Protein AF-0000000078808437 (afdb_homodimer)

Foldseek 3Di:
DPPPAPPDPVVSVVVVLVVLLVVLVVLLVVLVVVLVVLVVVCVVPVDPLSCLVSVLVNLVSVLSNVLSVLVVVQSVCVVVVNNLDPSNLVSLLVNLVSLLVSLVVLCVSCVVNPPPVSNPPSVVSNVVSVVSNVVSVVSNVVNVVVVVVVVVD/DPPPADPDPVVSVVVVLVVLLVVLVVLLVVLVVVLVVLVVVCVVPVDPLSCLVSVLVNLVSVLSNVLSVLVVVQSVCVVVVNHLDPSNLVSLLVNLVSLLVSLVVLCVSCVVNPPPVSNPPSVVSNVVSVVSNVVSVVSNVVNVVVVVVVVVD

Organism: NCBI:txid997884

Radius of gyration: 20.15 Å; Cα contacts (8 Å, |Δi|>4): 312; chains: 2; bounding box: 42×63×44 Å

Nearest PDB structures (foldseek):
  8gjg-assembly1_A  TM=4.171E-01  e=1.083E+00  synthetic construct
  8gjg-assembly1_A  TM=4.171E-01  e=9.271E-01  synthetic construct
  2elb-assembly1_A-2  TM=3.021E-01  e=8.911E+00  Homo sapiens

Solvent-accessible surface area (backbone atoms only — not comparable to full-atom values): 15737 Å² total; per-residue (Å²): 132,81,63,90,54,58,96,44,69,68,58,38,44,52,54,44,49,53,52,43,52,53,47,31,53,51,45,42,54,48,32,53,53,53,50,51,52,52,54,53,50,43,71,74,46,75,45,72,69,52,50,66,62,48,46,57,54,53,49,48,36,49,46,44,34,54,39,30,52,46,49,49,54,45,51,54,35,41,74,69,71,47,58,66,38,71,66,44,27,50,43,39,31,50,43,10,50,45,40,26,49,46,13,52,50,36,48,58,52,27,75,71,39,81,54,72,79,61,51,71,59,22,59,54,32,39,52,51,8,46,47,35,34,43,49,18,50,52,42,47,53,45,22,51,53,49,52,52,49,59,70,71,96,132,80,62,91,56,57,97,44,68,69,57,38,45,52,52,46,50,53,53,44,52,51,47,31,53,52,44,42,53,48,33,53,54,53,50,52,51,51,55,55,50,42,73,75,46,77,45,71,71,50,50,66,63,49,46,58,54,52,50,49,37,49,44,45,33,54,39,29,52,48,50,49,54,44,50,53,35,41,73,70,73,48,59,69,39,72,66,44,27,50,43,39,32,48,43,10,50,44,41,25,50,45,13,53,50,36,49,58,50,27,73,71,39,83,56,71,80,60,50,70,59,22,59,53,32,38,50,50,8,47,49,36,33,42,49,20,49,53,40,48,54,45,23,51,52,48,53,52,51,60,70,71,98

InterPro domains:
  IPR017983 GPCR, family 2, secretin-like, conserved site [PS00650] (128-143)
  IPR021354 Protein of unknown function DUF2975 [PF11188] (60-153)

Structure (mmCIF, N/CA/C/O backbone):
data_AF-0000000078808437-model_v1
#
loop_
_entity.id
_entity.type
_entity.pdbx_description
1 polymer 'DUF2975 domain-containing protein'
#
loop_
_atom_site.group_PDB
_atom_site.id
_atom_site.type_symbol
_atom_site.label_atom_id
_atom_site.label_alt_id
_atom_site.label_comp_id
_atom_site.label_asym_id
_atom_site.label_entity_id
_atom_site.label_seq_id
_atom_site.pdbx_PDB_ins_code
_atom_site.Cartn_x
_atom_site.Cartn_y
_atom_site.Cartn_z
_atom_site.occupancy
_atom_site.B_iso_or_equiv
_atom_site.auth_seq_id
_atom_site.auth_comp_id
_atom_site.auth_asym_id
_atom_site.auth_atom_id
_atom_site.pdbx_PDB_model_num
ATOM 1 N N . MET A 1 1 ? 16.609 13.727 -17.469 1 23.58 1 MET A N 1
ATOM 2 C CA . MET A 1 1 ? 15.68 12.75 -16.922 1 23.58 1 MET A CA 1
ATOM 3 C C . MET A 1 1 ? 14.484 13.445 -16.266 1 23.58 1 MET A C 1
ATOM 5 O O . MET A 1 1 ? 14.609 14.023 -15.188 1 23.58 1 MET A O 1
ATOM 9 N N . LYS A 1 2 ? 13.602 13.938 -16.953 1 34.47 2 LYS A N 1
ATOM 10 C CA . LYS A 1 2 ? 12.5 14.828 -16.594 1 34.47 2 LYS A CA 1
ATOM 11 C C . LYS A 1 2 ? 11.602 14.188 -15.531 1 34.47 2 LYS A C 1
ATOM 13 O O . LYS A 1 2 ? 11.203 13.031 -15.672 1 34.47 2 LYS A O 1
ATOM 18 N N . SER A 1 3 ? 11.695 14.516 -14.281 1 40.78 3 SER A N 1
ATOM 19 C CA . SER A 1 3 ? 10.977 14.047 -13.102 1 40.78 3 SER A CA 1
ATOM 20 C C . SER A 1 3 ? 9.508 13.797 -13.414 1 40.78 3 SER A C 1
ATOM 22 O O . SER A 1 3 ? 8.875 14.594 -14.117 1 40.78 3 SER A O 1
ATOM 24 N N . LEU A 1 4 ? 9.148 12.625 -13.641 1 41.59 4 LEU A N 1
ATOM 25 C CA . LEU A 1 4 ? 7.754 12.234 -13.836 1 41.59 4 LEU A CA 1
ATOM 26 C C . LEU A 1 4 ? 6.816 13.219 -13.141 1 41.59 4 LEU A C 1
ATOM 28 O O . LEU A 1 4 ? 5.605 13.203 -13.375 1 41.59 4 LEU A O 1
ATOM 32 N N . PHE A 1 5 ? 7.246 13.758 -12.18 1 48.34 5 PHE A N 1
ATOM 33 C CA . PHE A 1 5 ? 6.402 14.664 -11.414 1 48.34 5 PHE A CA 1
ATOM 34 C C . PHE A 1 5 ? 6.66 16.109 -11.812 1 48.34 5 PHE A C 1
ATOM 36 O O . PHE A 1 5 ? 7.809 16.516 -12 1 48.34 5 PHE A O 1
ATOM 43 N N . SER A 1 6 ? 5.73 16.766 -12.398 1 49.84 6 SER A N 1
ATOM 44 C CA . SER A 1 6 ? 5.766 18.172 -12.789 1 49.84 6 SER A CA 1
ATOM 45 C C . SER A 1 6 ? 6.285 19.047 -11.656 1 49.84 6 SER A C 1
ATOM 47 O O . SER A 1 6 ? 6.195 18.672 -10.484 1 49.84 6 SER A O 1
ATOM 49 N N . LYS A 1 7 ? 6.875 20.062 -11.852 1 61.22 7 LYS A N 1
ATOM 50 C CA . LYS A 1 7 ? 7.457 21.109 -11 1 61.22 7 LYS A CA 1
ATOM 51 C C . LYS A 1 7 ? 6.398 21.734 -10.102 1 61.22 7 LYS A C 1
ATOM 53 O O . LYS A 1 7 ? 6.703 22.172 -8.992 1 61.22 7 LYS A O 1
ATOM 58 N N . ASP A 1 8 ? 4.996 21.422 -10.523 1 77.5 8 ASP A N 1
ATOM 59 C CA . ASP A 1 8 ? 3.943 21.984 -9.688 1 77.5 8 ASP A CA 1
ATOM 60 C C . ASP A 1 8 ? 3.236 20.906 -8.875 1 77.5 8 ASP A C 1
ATOM 62 O O . ASP A 1 8 ? 2.645 19.984 -9.445 1 77.5 8 ASP A O 1
ATOM 66 N N . PRO A 1 9 ? 3.359 20.938 -7.672 1 81.06 9 PRO A N 1
ATOM 67 C CA . PRO A 1 9 ? 2.789 19.906 -6.801 1 81.06 9 PRO A CA 1
ATOM 68 C C . PRO A 1 9 ? 1.296 19.688 -7.043 1 81.06 9 PRO A C 1
ATOM 70 O O . PRO A 1 9 ? 0.81 18.562 -6.945 1 81.06 9 PRO A O 1
ATOM 73 N N . LYS A 1 10 ? 0.54 20.703 -7.371 1 85.5 10 LYS A N 1
ATOM 74 C CA . LYS A 1 10 ? -0.893 20.594 -7.625 1 85.5 10 LYS A CA 1
ATOM 75 C C . LYS A 1 10 ? -1.161 19.766 -8.883 1 85.5 10 LYS A C 1
ATOM 77 O O . LYS A 1 10 ? -2.092 18.969 -8.922 1 85.5 10 LYS A O 1
ATOM 82 N N . GLN A 1 11 ? -0.424 20.016 -9.836 1 87.69 11 GLN A N 1
ATOM 83 C CA . GLN A 1 11 ? -0.59 19.281 -11.086 1 87.69 11 GLN A CA 1
ATOM 84 C C . GLN A 1 11 ? -0.251 17.812 -10.898 1 87.69 11 GLN A C 1
ATOM 86 O O . GLN A 1 11 ? -0.94 16.938 -11.43 1 87.69 11 GLN A O 1
ATOM 91 N N . GLU A 1 12 ? 0.82 17.5 -10.211 1 90.88 12 GLU A N 1
ATOM 92 C CA . GLU A 1 12 ? 1.206 16.125 -9.922 1 90.88 12 GLU A CA 1
ATOM 93 C C . GLU A 1 12 ? 0.079 15.375 -9.219 1 90.88 12 GLU A C 1
ATOM 95 O O . GLU A 1 12 ? -0.238 14.242 -9.586 1 90.88 12 GLU A O 1
ATOM 100 N N . LEU A 1 13 ? -0.529 16.031 -8.273 1 93.5 13 LEU A N 1
ATOM 101 C CA . LEU A 1 13 ? -1.62 15.406 -7.523 1 93.5 13 LEU A CA 1
ATOM 102 C C . LEU A 1 13 ? -2.799 15.102 -8.445 1 93.5 13 LEU A C 1
ATOM 104 O O . LEU A 1 13 ? -3.383 14.016 -8.367 1 93.5 13 LEU A O 1
ATOM 108 N N . GLU A 1 14 ? -3.127 16.016 -9.344 1 93.25 14 GLU A N 1
ATOM 109 C CA . GLU A 1 14 ? -4.258 15.836 -10.25 1 93.25 14 GLU A CA 1
ATOM 110 C C . GLU A 1 14 ? -4.023 14.664 -11.195 1 93.25 14 GLU A C 1
ATOM 112 O O . GLU A 1 14 ? -4.938 13.875 -11.461 1 93.25 14 GLU A O 1
ATOM 117 N N . VAL A 1 15 ? -2.836 14.594 -11.711 1 92.75 15 VAL A N 1
ATOM 118 C CA . VAL A 1 15 ? -2.502 13.508 -12.625 1 92.75 15 VAL A CA 1
ATOM 119 C C . VAL A 1 15 ? -2.613 12.172 -11.898 1 92.75 15 VAL A C 1
ATOM 121 O O . VAL A 1 15 ? -3.219 11.227 -12.422 1 92.75 15 VAL A O 1
ATOM 124 N N . VAL A 1 16 ? -2.023 12.086 -10.734 1 95 16 VAL A N 1
ATOM 125 C CA . VAL A 1 16 ? -2.027 10.836 -9.984 1 95 16 VAL A CA 1
ATOM 126 C C . VAL A 1 16 ? -3.459 10.461 -9.609 1 95 16 VAL A C 1
ATOM 128 O O . VAL A 1 16 ? -3.838 9.289 -9.68 1 95 16 VAL A O 1
ATOM 131 N N . MET A 1 17 ? -4.266 11.43 -9.242 1 96.19 17 MET A N 1
ATOM 132 C CA . MET A 1 17 ? -5.656 11.18 -8.875 1 96.19 17 MET A CA 1
ATOM 133 C C . MET A 1 17 ? -6.445 10.641 -10.062 1 96.19 17 MET A C 1
ATOM 135 O O . MET A 1 17 ? -7.227 9.695 -9.914 1 96.19 17 MET A O 1
ATOM 139 N N . THR A 1 18 ? -6.242 11.234 -11.195 1 95.25 18 THR A N 1
ATOM 140 C CA . THR A 1 18 ? -6.938 10.781 -12.391 1 95.25 18 THR A CA 1
ATOM 141 C C . THR A 1 18 ? -6.531 9.352 -12.742 1 95.25 18 THR A C 1
ATOM 143 O O . THR A 1 18 ? -7.387 8.516 -13.047 1 95.25 18 THR A O 1
ATOM 146 N N . CYS A 1 19 ? -5.254 9.086 -12.719 1 94.44 19 CYS A N 1
ATOM 147 C CA . CYS A 1 19 ? -4.758 7.738 -12.984 1 94.44 19 CYS A CA 1
ATOM 148 C C . CYS A 1 19 ? -5.348 6.734 -12.008 1 94.44 19 CYS A C 1
ATOM 150 O O . CYS A 1 19 ? -5.785 5.652 -12.406 1 94.44 19 CYS A O 1
ATOM 152 N N . LEU A 1 20 ? -5.355 7.102 -10.773 1 96.75 20 LEU A N 1
ATOM 153 C CA . LEU A 1 20 ? -5.848 6.215 -9.727 1 96.75 20 LEU A CA 1
ATOM 154 C C . LEU A 1 20 ? -7.34 5.945 -9.898 1 96.75 20 LEU A C 1
ATOM 156 O O . LEU A 1 20 ? -7.797 4.816 -9.703 1 96.75 20 LEU A O 1
ATOM 160 N N . MET A 1 21 ? -8.078 6.941 -10.281 1 96.19 21 MET A N 1
ATOM 161 C CA . MET A 1 21 ? -9.5 6.762 -10.523 1 96.19 21 MET A CA 1
ATOM 162 C C . MET A 1 21 ? -9.742 5.758 -11.648 1 96.19 21 MET A C 1
ATOM 164 O O . MET A 1 21 ? -10.586 4.875 -11.531 1 96.19 21 MET A O 1
ATOM 168 N N . PHE A 1 22 ? -8.969 5.918 -12.641 1 95.75 22 PHE A N 1
ATOM 169 C CA . PHE A 1 22 ? -9.086 5.004 -13.773 1 95.75 22 PHE A CA 1
ATOM 170 C C . PHE A 1 22 ? -8.742 3.578 -13.352 1 95.75 22 PHE A C 1
ATOM 172 O O . PHE A 1 22 ? -9.453 2.635 -13.703 1 95.75 22 PHE A O 1
ATOM 179 N N . ILE A 1 23 ? -7.734 3.447 -12.648 1 95.5 23 ILE A N 1
ATOM 180 C CA . ILE A 1 23 ? -7.289 2.133 -12.203 1 95.5 23 ILE A CA 1
ATOM 181 C C . ILE A 1 23 ? -8.344 1.507 -11.297 1 95.5 23 ILE A C 1
ATOM 183 O O . ILE A 1 23 ? -8.633 0.312 -11.398 1 95.5 23 ILE A O 1
ATOM 187 N N . CYS A 1 24 ? -8.938 2.262 -10.43 1 94.69 24 CYS A N 1
ATOM 188 C CA . CYS A 1 24 ? -10 1.756 -9.562 1 94.69 24 CYS A CA 1
ATOM 189 C C . CYS A 1 24 ? -11.156 1.206 -10.391 1 94.69 24 CYS A C 1
ATOM 191 O O . CYS A 1 24 ? -11.664 0.122 -10.102 1 94.69 24 CYS A O 1
ATOM 193 N N . PHE A 1 25 ? -11.516 1.926 -11.367 1 94.31 25 PHE A N 1
ATOM 194 C CA . PHE A 1 25 ? -12.602 1.481 -12.234 1 94.31 25 PHE A CA 1
ATOM 195 C C . PHE A 1 25 ? -12.242 0.165 -12.914 1 94.31 25 PHE A C 1
ATOM 197 O O . PHE A 1 25 ? -13.047 -0.771 -12.922 1 94.31 25 PHE A O 1
ATOM 204 N N . CYS A 1 26 ? -11.102 0.052 -13.445 1 92.62 26 CYS A N 1
ATOM 205 C CA . CYS A 1 26 ? -10.641 -1.157 -14.109 1 92.62 26 CYS A CA 1
ATOM 206 C C . CYS A 1 26 ? -10.586 -2.332 -13.141 1 92.62 26 CYS A C 1
ATOM 208 O O . CYS A 1 26 ? -11 -3.441 -13.477 1 92.62 26 CYS A O 1
ATOM 210 N N . CYS A 1 27 ? -10.125 -2.074 -11.984 1 91.56 27 CYS A N 1
ATOM 211 C CA . CYS A 1 27 ? -10 -3.137 -10.992 1 91.56 27 CYS A CA 1
ATOM 212 C C . CYS A 1 27 ? -11.375 -3.65 -10.57 1 91.56 27 CYS A C 1
ATOM 214 O O . CYS A 1 27 ? -11.555 -4.852 -10.359 1 91.56 27 CYS A O 1
ATOM 216 N N . LEU A 1 28 ? -12.336 -2.787 -10.438 1 92.19 28 LEU A N 1
ATOM 217 C CA . LEU A 1 28 ? -13.688 -3.205 -10.086 1 92.19 28 LEU A CA 1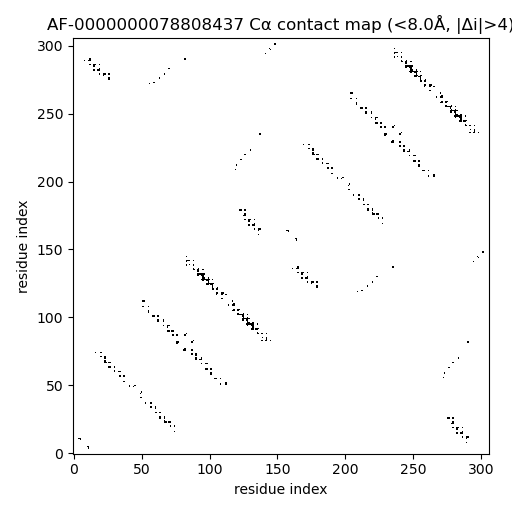
ATOM 218 C C . LEU A 1 28 ? -14.297 -4.066 -11.195 1 92.19 28 LEU A C 1
ATOM 220 O O . LEU A 1 28 ? -14.883 -5.117 -10.914 1 92.19 28 LEU A O 1
ATOM 224 N N . LEU A 1 29 ? -14.109 -3.658 -12.43 1 91 29 LEU A N 1
ATOM 225 C CA . LEU A 1 29 ? -14.648 -4.398 -13.57 1 91 29 LEU A CA 1
ATOM 226 C C . LEU A 1 29 ? -13.992 -5.77 -13.68 1 91 29 LEU A C 1
ATOM 228 O O . LEU A 1 29 ? -14.68 -6.781 -13.859 1 91 29 LEU A O 1
ATOM 232 N N . ILE A 1 30 ? -12.711 -5.746 -13.547 1 88.19 30 ILE A N 1
ATOM 233 C CA . ILE A 1 30 ? -11.961 -6.988 -13.688 1 88.19 30 ILE A CA 1
ATOM 234 C C . ILE A 1 30 ? -12.305 -7.934 -12.539 1 88.19 30 ILE A C 1
ATOM 236 O O . ILE A 1 30 ? -12.438 -9.141 -12.742 1 88.19 30 ILE A O 1
ATOM 240 N N . SER A 1 31 ? -12.352 -7.395 -11.328 1 86.94 31 SER A N 1
ATOM 241 C CA . SER A 1 31 ? -12.734 -8.234 -10.195 1 86.94 31 SER A CA 1
ATOM 242 C C . SER A 1 31 ? -14.102 -8.867 -10.414 1 86.94 31 SER A C 1
ATOM 244 O O . SER A 1 31 ? -14.312 -10.031 -10.062 1 86.94 31 SER A O 1
ATOM 246 N N . PHE A 1 32 ? -15.008 -8.148 -10.977 1 87.06 32 PHE A N 1
ATOM 247 C CA . PHE A 1 32 ? -16.344 -8.672 -11.242 1 87.06 32 PHE A CA 1
ATOM 248 C C . PHE A 1 32 ? -16.297 -9.773 -12.289 1 87.06 32 PHE A C 1
ATOM 250 O O . PHE A 1 32 ? -16.875 -10.844 -12.102 1 87.06 32 PHE A O 1
ATOM 257 N N . ILE A 1 33 ? -15.586 -9.617 -13.328 1 86.06 33 ILE A N 1
ATOM 258 C CA . ILE A 1 33 ? -15.508 -10.562 -14.438 1 86.06 33 ILE A CA 1
ATOM 259 C C . ILE A 1 33 ? -14.789 -11.828 -13.977 1 86.06 33 ILE A C 1
ATOM 261 O O . ILE A 1 33 ? -15.258 -12.938 -14.227 1 86.06 33 ILE A O 1
ATOM 265 N N . GLN A 1 34 ? -13.641 -11.641 -13.297 1 83 34 GLN A N 1
ATOM 266 C CA . GLN A 1 34 ? -12.844 -12.781 -12.859 1 83 34 GLN A CA 1
ATOM 267 C C . GLN A 1 34 ? -13.586 -13.594 -11.805 1 83 34 GLN A C 1
ATOM 269 O O . GLN A 1 34 ? -13.477 -14.82 -11.766 1 83 34 GLN A O 1
ATOM 274 N N . ASN A 1 35 ? -14.273 -12.93 -10.945 1 82 35 ASN A N 1
ATOM 275 C CA . ASN A 1 35 ? -15.062 -13.656 -9.961 1 82 35 ASN A CA 1
ATOM 276 C C . ASN A 1 35 ? -16.188 -14.445 -10.625 1 82 35 ASN A C 1
ATOM 278 O O . ASN A 1 35 ? -16.5 -15.562 -10.203 1 82 35 ASN A O 1
ATOM 282 N N . ALA A 1 36 ? -16.766 -13.953 -11.648 1 80.75 36 ALA A N 1
ATOM 283 C CA . ALA A 1 36 ? -17.797 -14.664 -12.391 1 80.75 36 ALA A CA 1
ATOM 284 C C . ALA A 1 36 ? -17.234 -15.898 -13.086 1 80.75 36 ALA A C 1
ATOM 286 O O . ALA A 1 36 ? -17.859 -16.953 -13.094 1 80.75 36 ALA A O 1
ATOM 287 N N . MET A 1 37 ? -16.094 -15.773 -13.602 1 80.56 37 MET A N 1
ATOM 288 C CA . MET A 1 37 ? -15.445 -16.891 -14.273 1 80.56 37 MET A CA 1
ATOM 289 C C . MET A 1 37 ? -15.062 -17.984 -13.273 1 80.56 37 MET A C 1
ATOM 291 O O . MET A 1 37 ? -15.188 -19.172 -13.57 1 80.56 37 MET A O 1
ATOM 295 N N . LEU A 1 38 ? -14.602 -17.562 -12.109 1 77.69 38 LEU A N 1
ATOM 296 C CA . LEU A 1 38 ? -14.234 -18.5 -11.062 1 77.69 38 LEU A CA 1
ATOM 297 C C . LEU A 1 38 ? -15.461 -19.266 -10.578 1 77.69 38 LEU A C 1
ATOM 299 O O . LEU A 1 38 ? -15.383 -20.484 -10.32 1 77.69 38 LEU A O 1
ATOM 303 N N . CYS A 1 39 ? -16.578 -18.609 -10.445 1 76.88 39 CYS A N 1
ATOM 304 C CA . CYS A 1 39 ? -17.812 -19.266 -10.047 1 76.88 39 CYS A CA 1
ATOM 305 C C . CYS A 1 39 ? -18.281 -20.25 -11.109 1 76.88 39 CYS A C 1
ATOM 307 O O . CYS A 1 39 ? -18.766 -21.344 -10.773 1 76.88 39 CYS A O 1
ATOM 309 N N . PHE A 1 40 ? -18.094 -19.938 -12.375 1 79.81 40 PHE A N 1
ATOM 310 C CA . PHE A 1 40 ? -18.469 -20.812 -13.469 1 79.81 40 PHE A CA 1
ATOM 311 C C . PHE A 1 40 ? -17.625 -22.078 -13.469 1 79.81 40 PHE A C 1
ATOM 313 O O . PHE A 1 40 ? -18.125 -23.188 -13.648 1 79.81 40 PHE A O 1
ATOM 320 N N . ASP A 1 41 ? -16.297 -21.922 -13.211 1 78.75 41 ASP A N 1
ATOM 321 C CA . ASP A 1 41 ? -15.375 -23.047 -13.188 1 78.75 41 ASP A CA 1
ATOM 322 C C . ASP A 1 41 ? -15.641 -23.953 -11.984 1 78.75 41 ASP A C 1
ATOM 324 O O . ASP A 1 41 ? -15.477 -25.172 -12.07 1 78.75 41 ASP A O 1
ATOM 328 N N . LEU A 1 42 ? -15.977 -23.344 -10.844 1 75.38 42 LEU A N 1
ATOM 329 C CA . LEU A 1 42 ? -16.297 -24.109 -9.641 1 75.38 42 LEU A CA 1
ATOM 330 C C . LEU A 1 42 ? -17.547 -24.969 -9.875 1 75.38 42 LEU A C 1
ATOM 332 O O . LEU A 1 42 ? -17.656 -26.062 -9.32 1 75.38 42 LEU A O 1
ATOM 336 N N . GLY A 1 43 ? -18.422 -24.453 -10.633 1 72.62 43 GLY A N 1
ATOM 337 C CA . GLY A 1 43 ? -19.609 -25.203 -10.977 1 72.62 43 GLY A CA 1
ATOM 338 C C . GLY A 1 43 ? -19.328 -26.438 -11.805 1 72.62 43 GLY A C 1
ATOM 339 O O . GLY A 1 43 ? -20.016 -27.453 -11.688 1 72.62 43 GLY A O 1
ATOM 340 N N . LYS A 1 44 ? -18.219 -26.422 -12.555 1 78.44 44 LYS A N 1
ATOM 341 C CA . LYS A 1 44 ? -17.875 -27.562 -13.406 1 78.44 44 LYS A CA 1
ATOM 342 C C . LYS A 1 44 ? -17.062 -28.594 -12.641 1 78.44 44 LYS A C 1
ATOM 344 O O . LYS A 1 44 ? -17.234 -29.797 -12.844 1 78.44 44 LYS A O 1
ATOM 349 N N . ASP A 1 45 ? -16.078 -28.109 -11.805 1 71.06 45 ASP A N 1
ATOM 350 C CA . ASP A 1 45 ? -15.211 -28.984 -11.031 1 71.06 45 ASP A CA 1
ATOM 351 C C . ASP A 1 45 ? -15.195 -28.578 -9.555 1 71.06 45 ASP A C 1
ATOM 353 O O . ASP A 1 45 ? -14.539 -27.594 -9.188 1 71.06 45 ASP A O 1
ATOM 357 N N . ASP A 1 46 ? -15.945 -29.25 -8.797 1 66.19 46 ASP A N 1
ATOM 358 C CA . ASP A 1 46 ? -16.047 -28.875 -7.391 1 66.19 46 ASP A CA 1
ATOM 359 C C . ASP A 1 46 ? -15.273 -29.844 -6.504 1 66.19 46 ASP A C 1
ATOM 361 O O . ASP A 1 46 ? -15.711 -30.156 -5.395 1 66.19 46 ASP A O 1
ATOM 365 N N . THR A 1 47 ? -14.102 -30.234 -7.09 1 74.38 47 THR A N 1
ATOM 366 C CA . THR A 1 47 ? -13.297 -31.094 -6.227 1 74.38 47 THR A CA 1
ATOM 367 C C . THR A 1 47 ? -12.617 -30.266 -5.137 1 74.38 47 THR A C 1
ATOM 369 O O . THR A 1 47 ? -12.391 -29.062 -5.301 1 74.38 47 THR A O 1
ATOM 372 N N . ASP A 1 48 ? -12.289 -30.891 -4.094 1 70.25 48 ASP A N 1
ATOM 373 C CA . ASP A 1 48 ? -11.688 -30.234 -2.938 1 70.25 48 ASP A CA 1
ATOM 374 C C . ASP A 1 48 ? -10.383 -29.531 -3.318 1 70.25 48 ASP A C 1
ATOM 376 O O . ASP A 1 48 ? -10.094 -28.438 -2.848 1 70.25 48 ASP A O 1
ATOM 380 N N . ASP A 1 49 ? -9.641 -30.156 -4.199 1 68.38 49 ASP A N 1
ATOM 381 C CA . ASP A 1 49 ? -8.352 -29.578 -4.578 1 68.38 49 ASP A CA 1
ATOM 382 C C . ASP A 1 49 ? -8.539 -28.297 -5.367 1 68.38 49 ASP A C 1
ATOM 384 O O . ASP A 1 49 ? -7.812 -27.312 -5.16 1 68.38 49 ASP A O 1
ATOM 388 N N . PHE A 1 50 ? -9.625 -28.375 -6.203 1 72 50 PHE A N 1
ATOM 389 C CA . PHE A 1 50 ? -9.898 -27.203 -7.031 1 72 50 PHE A CA 1
ATOM 390 C C . PHE A 1 50 ? -10.344 -26.031 -6.176 1 72 50 PHE A C 1
ATOM 392 O O . PHE A 1 50 ? -9.945 -24.891 -6.418 1 72 50 PHE A O 1
ATOM 399 N N . LEU A 1 51 ? -11.086 -26.312 -5.129 1 68.94 51 LEU A N 1
ATOM 400 C CA . LEU A 1 51 ? -11.594 -25.266 -4.25 1 68.94 51 LEU A CA 1
ATOM 401 C C . LEU A 1 51 ? -10.461 -24.594 -3.488 1 68.94 51 LEU A C 1
ATOM 403 O O . LEU A 1 51 ? -10.438 -23.359 -3.348 1 68.94 51 LEU A O 1
ATOM 407 N N . TRP A 1 52 ? -9.508 -25.344 -3.133 1 69.06 52 TRP A N 1
ATOM 408 C CA . TRP A 1 52 ? -8.422 -24.797 -2.336 1 69.06 52 TRP A CA 1
ATOM 409 C C . TRP A 1 52 ? -7.5 -23.938 -3.195 1 69.06 52 TRP A C 1
ATOM 411 O O . TRP A 1 52 ? -6.875 -22.984 -2.697 1 69.06 52 TRP A O 1
ATOM 421 N N . ILE A 1 53 ? -7.578 -24.156 -4.484 1 69.19 53 ILE A N 1
ATOM 422 C CA . ILE A 1 53 ? -6.715 -23.391 -5.371 1 69.19 53 ILE A CA 1
ATOM 423 C C . ILE A 1 53 ? -7.41 -22.078 -5.77 1 69.19 53 ILE A C 1
ATOM 425 O O . ILE A 1 53 ? -6.766 -21.047 -5.895 1 69.19 53 ILE A O 1
ATOM 429 N N . MET A 1 54 ? -8.727 -22.141 -5.793 1 75.94 54 MET A N 1
ATOM 430 C CA . MET A 1 54 ? -9.469 -20.984 -6.305 1 75.94 54 MET A CA 1
ATOM 431 C C . MET A 1 54 ? -9.789 -20 -5.188 1 75.94 54 MET A C 1
ATOM 433 O O . MET A 1 54 ? -9.953 -18.797 -5.434 1 75.94 54 MET A O 1
ATOM 437 N N . LEU A 1 55 ? -9.75 -20.469 -3.986 1 78.75 55 LEU A N 1
ATOM 438 C CA . LEU A 1 55 ? -10.219 -19.672 -2.863 1 78.75 55 LEU A CA 1
ATOM 439 C C . LEU A 1 55 ? -9.273 -18.5 -2.605 1 78.75 55 LEU A C 1
ATOM 441 O O . LEU A 1 55 ? -9.719 -17.359 -2.451 1 78.75 55 LEU A O 1
ATOM 445 N N . PRO A 1 56 ? -7.973 -18.75 -2.586 1 79.25 56 PRO A N 1
ATOM 446 C CA . PRO A 1 56 ? -7.07 -17.625 -2.35 1 79.25 56 PRO A CA 1
ATOM 447 C C . PRO A 1 56 ? -7.207 -16.531 -3.408 1 79.25 56 PRO A C 1
ATOM 449 O O . PRO A 1 56 ? -7.113 -15.336 -3.088 1 79.25 56 PRO A O 1
ATOM 452 N N . GLN A 1 57 ? -7.453 -16.875 -4.602 1 81 57 GLN A N 1
ATOM 453 C CA . GLN A 1 57 ? -7.598 -15.898 -5.676 1 81 57 GLN A CA 1
ATOM 454 C C . GLN A 1 57 ? -8.875 -15.078 -5.512 1 81 57 GLN A C 1
ATOM 456 O O . GLN A 1 57 ? -8.875 -13.875 -5.762 1 81 57 GLN A O 1
ATOM 461 N N . SER A 1 58 ? -9.938 -15.742 -5.152 1 83.88 58 SER A N 1
ATOM 462 C CA . SER A 1 58 ? -11.203 -15.047 -4.945 1 83.88 58 SER A CA 1
ATOM 463 C C . SER A 1 58 ? -11.094 -14.031 -3.818 1 83.88 58 SER A C 1
ATOM 465 O O . SER A 1 58 ? -11.664 -12.938 -3.904 1 83.88 58 SER A O 1
ATOM 467 N N . VAL A 1 59 ? -10.336 -14.375 -2.793 1 85.81 59 VAL A N 1
ATOM 468 C CA . VAL A 1 59 ? -10.156 -13.484 -1.651 1 85.81 59 VAL A CA 1
ATOM 469 C C . VAL A 1 59 ? -9.391 -12.234 -2.086 1 85.81 59 VAL A C 1
ATOM 471 O O . VAL A 1 59 ? -9.734 -11.117 -1.692 1 85.81 59 VAL A O 1
ATOM 474 N N . THR A 1 60 ? -8.398 -12.367 -2.873 1 87.62 60 THR A N 1
ATOM 475 C CA . THR A 1 60 ? -7.605 -11.234 -3.34 1 87.62 60 THR A CA 1
ATOM 476 C C . THR A 1 60 ? -8.438 -10.336 -4.254 1 87.62 60 THR A C 1
ATOM 478 O O . THR A 1 60 ? -8.328 -9.109 -4.195 1 87.62 60 THR A O 1
ATOM 481 N N . LEU A 1 61 ? -9.258 -10.938 -5.047 1 88.88 61 LEU A N 1
ATOM 482 C CA . LEU A 1 61 ? -10.125 -10.172 -5.93 1 88.88 61 LEU A CA 1
ATOM 483 C C . LEU A 1 61 ? -11.133 -9.352 -5.129 1 88.88 61 LEU A C 1
ATOM 485 O O . LEU A 1 61 ? -11.406 -8.195 -5.457 1 88.88 61 LEU A O 1
ATOM 489 N N . LEU A 1 62 ? -11.625 -9.969 -4.082 1 90.56 62 LEU A N 1
ATOM 490 C CA . LEU A 1 62 ? -12.547 -9.25 -3.213 1 90.56 62 LEU A CA 1
ATOM 491 C C . LEU A 1 62 ? -11.852 -8.102 -2.498 1 90.56 62 LEU A C 1
ATOM 493 O O . LEU A 1 62 ? -12.391 -6.996 -2.412 1 90.56 62 LEU A O 1
ATOM 497 N N . ALA A 1 63 ? -10.648 -8.375 -1.973 1 92.62 63 ALA A N 1
ATOM 498 C CA . ALA A 1 63 ? -9.867 -7.332 -1.319 1 92.62 63 ALA A CA 1
ATOM 499 C C . ALA A 1 63 ? -9.602 -6.168 -2.27 1 92.62 63 ALA A C 1
ATOM 501 O O . ALA A 1 63 ? -9.703 -5.004 -1.88 1 92.62 63 ALA A O 1
ATOM 502 N N . MET A 1 64 ? -9.32 -6.461 -3.51 1 93.62 64 MET A N 1
ATOM 503 C CA . MET A 1 64 ? -9.039 -5.441 -4.516 1 93.62 64 MET A CA 1
ATOM 504 C C . MET A 1 64 ? -10.273 -4.586 -4.781 1 93.62 64 MET A C 1
ATOM 506 O O . MET A 1 64 ? -10.172 -3.363 -4.895 1 93.62 64 MET A O 1
ATOM 510 N N . ALA A 1 65 ? -11.422 -5.223 -4.863 1 94.44 65 ALA A N 1
ATOM 511 C CA . ALA A 1 65 ? -12.672 -4.504 -5.109 1 94.44 65 ALA A CA 1
ATOM 512 C C . ALA A 1 65 ? -13 -3.562 -3.955 1 94.44 65 ALA A C 1
ATOM 514 O O . ALA A 1 65 ? -13.312 -2.391 -4.172 1 94.44 65 ALA A O 1
ATOM 515 N N . VAL A 1 66 ? -12.93 -4.07 -2.758 1 96.5 66 VAL A N 1
ATOM 516 C CA . VAL A 1 66 ? -13.25 -3.266 -1.582 1 96.5 66 VAL A CA 1
ATOM 517 C C . VAL A 1 66 ? -12.273 -2.098 -1.473 1 96.5 66 VAL A C 1
ATOM 519 O O . VAL A 1 66 ? -12.68 -0.961 -1.225 1 96.5 66 VAL A O 1
ATOM 522 N N . CYS A 1 67 ? -10.938 -2.379 -1.713 1 96.94 67 CYS A N 1
ATOM 523 C CA . CYS A 1 67 ? -9.945 -1.314 -1.68 1 96.94 67 CYS A CA 1
ATOM 524 C C . CYS A 1 67 ? -10.242 -0.253 -2.73 1 96.94 67 CYS A C 1
ATOM 526 O O . CYS A 1 67 ? -10.109 0.943 -2.469 1 96.94 67 CYS A O 1
ATOM 528 N N . SER A 1 68 ? -10.656 -0.696 -3.92 1 97.06 68 SER A N 1
ATOM 529 C CA . SER A 1 68 ? -10.977 0.248 -4.984 1 97.06 68 SER A CA 1
ATOM 530 C C . SER A 1 68 ? -12.102 1.188 -4.57 1 97.06 68 SER A C 1
ATOM 532 O O . SER A 1 68 ? -12.031 2.395 -4.809 1 97.06 68 SER A O 1
ATOM 534 N N . ILE A 1 69 ? -13.078 0.711 -3.908 1 97.5 69 ILE A N 1
ATOM 535 C CA . ILE A 1 69 ? -14.219 1.514 -3.479 1 97.5 69 ILE A CA 1
ATOM 536 C C . ILE A 1 69 ? -13.781 2.5 -2.398 1 97.5 69 ILE A C 1
ATOM 538 O O . ILE A 1 69 ? -14.125 3.682 -2.449 1 97.5 69 ILE A O 1
ATOM 542 N N . LEU A 1 70 ? -13.039 2.01 -1.449 1 98 70 LEU A N 1
ATOM 543 C CA . LEU A 1 70 ? -12.562 2.871 -0.369 1 98 70 LEU A CA 1
ATOM 544 C C . LEU A 1 70 ? -11.656 3.973 -0.909 1 98 70 LEU A C 1
ATOM 546 O O . LEU A 1 70 ? -11.75 5.125 -0.481 1 98 70 LEU A O 1
ATOM 550 N N . ILE A 1 71 ? -10.789 3.607 -1.871 1 98.31 71 ILE A N 1
ATOM 551 C CA . ILE A 1 71 ? -9.883 4.582 -2.475 1 98.31 71 ILE A CA 1
ATOM 552 C C . ILE A 1 71 ? -10.695 5.621 -3.252 1 98.31 71 ILE A C 1
ATOM 554 O O . ILE A 1 71 ? -10.383 6.812 -3.209 1 98.31 71 ILE A O 1
ATOM 558 N N . PHE A 1 72 ? -11.711 5.141 -3.879 1 97 72 PHE A N 1
ATOM 559 C CA . PHE A 1 72 ? -12.57 6.055 -4.621 1 97 72 PHE A CA 1
ATOM 560 C C . PHE A 1 72 ? -13.227 7.062 -3.686 1 97 72 PHE A C 1
ATOM 562 O O . PHE A 1 72 ? -13.305 8.25 -4.004 1 97 72 PHE A O 1
ATOM 569 N N . CYS A 1 73 ? -13.68 6.609 -2.566 1 97.44 73 CYS A N 1
ATOM 570 C CA . CYS A 1 73 ? -14.273 7.496 -1.571 1 97.44 73 CYS A CA 1
ATOM 571 C C . CYS A 1 73 ? -13.25 8.508 -1.07 1 97.44 73 CYS A C 1
ATOM 573 O O . CYS A 1 73 ? -13.562 9.695 -0.919 1 97.44 73 CYS A O 1
ATOM 575 N N . LEU A 1 74 ? -12.062 8.094 -0.881 1 97.75 74 LEU A N 1
ATOM 576 C CA . LEU A 1 74 ? -10.977 8.961 -0.437 1 97.75 74 LEU A CA 1
ATOM 577 C C . LEU A 1 74 ? -10.68 10.031 -1.479 1 97.75 74 LEU A C 1
ATOM 579 O O . LEU A 1 74 ? -10.516 11.211 -1.141 1 97.75 74 LEU A O 1
ATOM 583 N N . LEU A 1 75 ? -10.633 9.656 -2.754 1 97.38 75 LEU A N 1
ATOM 584 C CA . LEU A 1 75 ? -10.336 10.578 -3.848 1 97.38 75 LEU A CA 1
ATOM 585 C C . LEU A 1 75 ? -11.438 11.633 -3.975 1 97.38 75 LEU A C 1
ATOM 587 O O . LEU A 1 75 ? -11.148 12.797 -4.234 1 97.38 75 LEU A O 1
ATOM 591 N N . ARG A 1 76 ? -12.602 11.133 -3.756 1 95.69 76 ARG A N 1
ATOM 592 C CA . ARG A 1 76 ? -13.727 12.062 -3.816 1 95.69 76 ARG A CA 1
ATOM 593 C C . ARG A 1 76 ? -13.602 13.141 -2.748 1 95.69 76 ARG A C 1
ATOM 595 O O . ARG A 1 76 ? -13.867 14.312 -3.014 1 95.69 76 ARG A O 1
ATOM 602 N N . ASN A 1 77 ? -13.211 12.766 -1.592 1 96.44 77 ASN A N 1
ATOM 603 C CA . ASN A 1 77 ? -12.992 13.727 -0.516 1 96.44 77 ASN A CA 1
ATOM 604 C C . ASN A 1 77 ? -11.891 14.727 -0.865 1 96.44 77 ASN A C 1
ATOM 606 O O . ASN A 1 77 ? -12.047 15.93 -0.653 1 96.44 77 ASN A O 1
ATOM 610 N N . VAL A 1 78 ? -10.836 14.273 -1.411 1 95.62 78 VAL A N 1
ATOM 611 C CA . VAL A 1 78 ? -9.688 15.117 -1.72 1 95.62 78 VAL A CA 1
ATOM 612 C C . VAL A 1 78 ? -10.047 16.094 -2.842 1 95.62 78 VAL A C 1
ATOM 614 O O . VAL A 1 78 ? -9.625 17.25 -2.824 1 95.62 78 VAL A O 1
ATOM 617 N N . LYS A 1 79 ? -10.836 15.664 -3.754 1 94.06 79 LYS A N 1
ATOM 618 C CA . LYS A 1 79 ? -11.297 16.531 -4.836 1 94.06 79 LYS A CA 1
ATOM 619 C C . LYS A 1 79 ? -12.156 17.672 -4.305 1 94.06 79 LYS A C 1
ATOM 621 O O . LYS A 1 79 ? -12.18 18.75 -4.887 1 94.06 79 LYS A O 1
ATOM 626 N N . ARG A 1 80 ? -12.75 17.422 -3.182 1 94.31 80 ARG A N 1
ATOM 627 C CA . ARG A 1 80 ? -13.586 18.438 -2.549 1 94.31 80 ARG A CA 1
ATOM 628 C C . ARG A 1 80 ? -12.773 19.281 -1.572 1 94.31 80 ARG A C 1
ATOM 630 O O . ARG A 1 80 ? -13.344 19.969 -0.72 1 94.31 80 ARG A O 1
ATOM 637 N N . LYS A 1 81 ? -11.422 19.109 -1.563 1 91.94 81 LYS A N 1
ATOM 638 C CA . LYS A 1 81 ? -10.484 19.891 -0.774 1 91.94 81 LYS A CA 1
ATOM 639 C C . LYS A 1 81 ? -10.547 19.516 0.703 1 91.94 81 LYS A C 1
ATOM 641 O O . LYS A 1 81 ? -10.18 20.312 1.57 1 91.94 81 LYS A O 1
ATOM 646 N N . LYS A 1 82 ? -11.172 18.328 0.936 1 94.12 82 LYS A N 1
ATOM 647 C CA . LYS A 1 82 ? -11.125 17.719 2.262 1 94.12 82 LYS A CA 1
ATOM 648 C C . LYS A 1 82 ? -10.016 16.672 2.342 1 94.12 82 LYS A C 1
ATOM 650 O O . LYS A 1 82 ? -10.281 15.477 2.24 1 94.12 82 LYS A O 1
ATOM 655 N N . VAL A 1 83 ? -8.914 17.203 2.633 1 94.81 83 VAL A N 1
ATOM 656 C CA . VAL A 1 83 ? -7.75 16.344 2.525 1 94.81 83 VAL A CA 1
ATOM 657 C C . VAL A 1 83 ? -7.469 15.68 3.875 1 94.81 83 VAL A C 1
ATOM 659 O O . VAL A 1 83 ? -7.727 14.484 4.055 1 94.81 83 VAL A O 1
ATOM 662 N N . PHE A 1 84 ? -7.137 16.484 4.883 1 95.25 84 PHE A N 1
ATOM 663 C CA . PHE A 1 84 ? -6.793 15.992 6.207 1 95.25 84 PHE A CA 1
ATOM 664 C C . PHE A 1 84 ? -8.016 15.977 7.121 1 95.25 84 PHE A C 1
ATOM 666 O O . PHE A 1 84 ? -8.188 16.875 7.941 1 95.25 84 PHE A O 1
ATOM 673 N N . THR A 1 85 ? -8.828 15.008 6.969 1 96.12 85 THR A N 1
ATOM 674 C CA . THR A 1 85 ? -10.016 14.812 7.793 1 96.12 85 THR A CA 1
ATOM 675 C C . THR A 1 85 ? -9.969 13.453 8.492 1 96.12 85 THR A C 1
ATOM 677 O O . THR A 1 85 ? -9.266 12.547 8.047 1 96.12 85 THR A O 1
ATOM 680 N N . LYS A 1 86 ? -10.719 13.305 9.57 1 95.88 86 LYS A N 1
ATOM 681 C CA . LYS A 1 86 ? -10.812 12.039 10.289 1 95.88 86 LYS A CA 1
ATOM 682 C C . LYS A 1 86 ? -11.375 10.938 9.398 1 95.88 86 LYS A C 1
ATOM 684 O O . LYS A 1 86 ? -10.961 9.781 9.492 1 95.88 86 LYS A O 1
ATOM 689 N N . GLU A 1 87 ? -12.25 11.328 8.531 1 96.44 87 GLU A N 1
ATOM 690 C CA . GLU A 1 87 ? -12.828 10.375 7.586 1 96.44 87 GLU A CA 1
ATOM 691 C C . GLU A 1 87 ? -11.758 9.781 6.676 1 96.44 87 GLU A C 1
ATOM 693 O O . GLU A 1 87 ? -11.695 8.562 6.504 1 96.44 87 GLU A O 1
ATOM 698 N N . ASN A 1 88 ? -10.93 10.625 6.137 1 97.25 88 ASN A N 1
ATOM 699 C CA . ASN A 1 88 ? -9.883 10.156 5.234 1 97.25 88 ASN A CA 1
ATOM 700 C C . ASN A 1 88 ? -8.867 9.281 5.965 1 97.25 88 ASN A C 1
ATOM 702 O O . ASN A 1 88 ? -8.367 8.305 5.402 1 97.25 88 ASN A O 1
ATOM 706 N N . SER A 1 89 ? -8.562 9.641 7.207 1 96.31 89 SER A N 1
ATOM 707 C CA . SER A 1 89 ? -7.668 8.797 7.992 1 96.31 89 SER A CA 1
ATOM 708 C C . SER A 1 89 ? -8.258 7.41 8.203 1 96.31 89 SER A C 1
ATOM 710 O O . SER A 1 89 ? -7.555 6.406 8.078 1 96.31 89 SER A O 1
ATOM 712 N N . THR A 1 90 ? -9.539 7.332 8.477 1 96.44 90 THR A N 1
ATOM 713 C CA . THR A 1 90 ? -10.234 6.07 8.695 1 96.44 90 THR A CA 1
ATOM 714 C C . THR A 1 90 ? -10.242 5.223 7.426 1 96.44 90 THR A C 1
ATOM 716 O O . THR A 1 90 ? -10.078 4.004 7.484 1 96.44 90 THR A O 1
ATOM 719 N N . LEU A 1 91 ? -10.43 5.883 6.312 1 97.75 91 LEU A N 1
ATOM 720 C CA . LEU A 1 91 ? -10.398 5.184 5.031 1 97.75 91 LEU A CA 1
ATOM 721 C C . LEU A 1 91 ? -9.031 4.562 4.781 1 97.75 91 LEU A C 1
ATOM 723 O O . LEU A 1 91 ? -8.93 3.414 4.348 1 97.75 91 LEU A O 1
ATOM 727 N N . ILE A 1 92 ? -7.957 5.277 5.043 1 98 92 ILE A N 1
ATOM 728 C CA . ILE A 1 92 ? -6.598 4.797 4.832 1 98 92 ILE A CA 1
ATOM 729 C C . ILE A 1 92 ? -6.332 3.596 5.738 1 98 92 ILE A C 1
ATOM 731 O O . ILE A 1 92 ? -5.801 2.578 5.289 1 98 92 ILE A O 1
ATOM 735 N N . VAL A 1 93 ? -6.801 3.662 7.004 1 97.19 93 VAL A N 1
ATOM 736 C CA . VAL A 1 93 ? -6.613 2.574 7.957 1 97.19 93 VAL A CA 1
ATOM 737 C C . VAL A 1 93 ? -7.391 1.344 7.496 1 97.19 93 VAL A C 1
ATOM 739 O O . VAL A 1 93 ? -6.891 0.219 7.586 1 97.19 93 VAL A O 1
ATOM 742 N N . ALA A 1 94 ? -8.57 1.598 7 1 97.62 94 ALA A N 1
ATOM 743 C CA . ALA A 1 94 ? -9.391 0.496 6.5 1 97.62 94 ALA A CA 1
ATOM 744 C C . ALA A 1 94 ? -8.719 -0.202 5.324 1 97.62 94 ALA A C 1
ATOM 746 O O . ALA A 1 94 ? -8.703 -1.433 5.25 1 97.62 94 ALA A O 1
ATOM 747 N N . ILE A 1 95 ? -8.156 0.568 4.402 1 97.81 95 ILE A N 1
ATOM 748 C CA . ILE A 1 95 ? -7.457 0.022 3.246 1 97.81 95 ILE A CA 1
ATOM 749 C C . ILE A 1 95 ? -6.273 -0.823 3.711 1 97.81 95 ILE A C 1
ATOM 751 O O . ILE A 1 95 ? -6.098 -1.96 3.264 1 97.81 95 ILE A O 1
ATOM 755 N N . GLY A 1 96 ? -5.496 -0.287 4.68 1 97.75 96 GLY A N 1
ATOM 756 C CA . GLY A 1 96 ? -4.395 -1.052 5.238 1 97.75 96 GLY A CA 1
ATOM 757 C C . GLY A 1 96 ? -4.84 -2.342 5.902 1 97.75 96 GLY A C 1
ATOM 758 O O . GLY A 1 96 ? -4.203 -3.383 5.734 1 97.75 96 GLY A O 1
ATOM 759 N N . GLY A 1 97 ? -5.969 -2.268 6.605 1 96.75 97 GLY A N 1
ATOM 760 C CA . GLY A 1 97 ? -6.516 -3.445 7.262 1 96.75 97 GLY A CA 1
ATOM 761 C C . GLY A 1 97 ? -6.934 -4.531 6.289 1 96.75 97 GLY A C 1
ATOM 762 O O . GLY A 1 97 ? -6.688 -5.715 6.527 1 96.75 97 GLY A O 1
ATOM 763 N N . ILE A 1 98 ? -7.523 -4.125 5.215 1 96.75 98 ILE A N 1
ATOM 764 C CA . ILE A 1 98 ? -7.977 -5.07 4.199 1 96.75 98 ILE A CA 1
ATOM 765 C C . ILE A 1 98 ? -6.773 -5.73 3.529 1 96.75 98 ILE A C 1
ATOM 767 O O . ILE A 1 98 ? -6.758 -6.945 3.326 1 96.75 98 ILE A O 1
ATOM 771 N N . VAL A 1 99 ? -5.785 -4.945 3.158 1 95.56 99 VAL A N 1
ATOM 772 C CA . VAL A 1 99 ? -4.578 -5.469 2.525 1 95.56 99 VAL A CA 1
ATOM 773 C C . VAL A 1 99 ? -3.867 -6.43 3.477 1 95.56 99 VAL A C 1
ATOM 775 O O . VAL A 1 99 ? -3.416 -7.5 3.064 1 95.56 99 VAL A O 1
ATOM 778 N N . GLU A 1 100 ? -3.818 -6.066 4.773 1 95.94 100 GLU A N 1
ATOM 779 C CA . GLU A 1 100 ? -3.195 -6.918 5.781 1 95.94 100 GLU A CA 1
ATOM 780 C C . GLU A 1 100 ? -3.941 -8.242 5.926 1 95.94 100 GLU A C 1
ATOM 782 O O . GLU A 1 100 ? -3.324 -9.305 5.973 1 95.94 100 GLU A O 1
ATOM 787 N N . LEU A 1 101 ? -5.242 -8.125 5.992 1 95.44 101 LEU A N 1
ATOM 788 C CA . LEU A 1 101 ? -6.066 -9.32 6.125 1 95.44 101 LEU A CA 1
ATOM 789 C C . LEU A 1 101 ? -5.883 -10.242 4.922 1 95.44 101 LEU A C 1
ATOM 791 O O . LEU A 1 101 ? -5.809 -11.461 5.078 1 95.44 101 LEU A O 1
ATOM 795 N N . ASN A 1 102 ? -5.836 -9.641 3.734 1 92 102 ASN A N 1
ATOM 796 C CA . ASN A 1 102 ? -5.57 -10.43 2.539 1 92 102 ASN A CA 1
ATOM 797 C C . ASN A 1 102 ? -4.242 -11.172 2.641 1 92 102 ASN A C 1
ATOM 799 O O . ASN A 1 102 ? -4.156 -12.352 2.303 1 92 102 ASN A O 1
ATOM 803 N N . GLY A 1 103 ? -3.209 -10.484 3.107 1 91.38 103 GLY A N 1
ATOM 804 C CA . GLY A 1 103 ? -1.911 -11.117 3.281 1 91.38 103 GLY A CA 1
ATOM 805 C C . GLY A 1 103 ? -1.941 -12.281 4.258 1 91.38 103 GLY A C 1
ATOM 806 O O . GLY A 1 103 ? -1.382 -13.344 3.984 1 91.38 103 GLY A O 1
ATOM 807 N N . LEU A 1 104 ? -2.605 -12.109 5.359 1 91.69 104 LEU A N 1
ATOM 808 C CA . LEU A 1 104 ? -2.705 -13.148 6.375 1 91.69 104 LEU A CA 1
ATOM 809 C C . LEU A 1 104 ? -3.463 -14.359 5.844 1 91.69 104 LEU A C 1
ATOM 811 O O . LEU A 1 104 ? -3.068 -15.508 6.086 1 91.69 104 LEU A O 1
ATOM 815 N N . LEU A 1 105 ? -4.496 -14.141 5.109 1 88.94 105 LEU A N 1
ATOM 816 C CA . LEU A 1 105 ? -5.289 -15.227 4.547 1 88.94 105 LEU A CA 1
ATOM 817 C C . LEU A 1 105 ? -4.496 -15.984 3.49 1 88.94 105 LEU A C 1
ATOM 819 O O . LEU A 1 105 ? -4.57 -17.219 3.422 1 88.94 105 LEU A O 1
ATOM 823 N N . GLN A 1 106 ? -3.773 -15.227 2.656 1 84.62 106 GLN A N 1
ATOM 824 C CA . GLN A 1 106 ? -2.92 -15.875 1.667 1 84.62 106 GLN A CA 1
ATOM 825 C C . GLN A 1 106 ? -1.859 -16.734 2.338 1 84.62 106 GLN A C 1
ATOM 827 O O . GLN A 1 106 ? -1.524 -17.812 1.841 1 84.62 106 GLN A O 1
ATOM 832 N N . GLY A 1 107 ? -1.32 -16.25 3.441 1 84.06 107 GLY A N 1
ATOM 833 C CA . GLY A 1 107 ? -0.373 -17.047 4.195 1 84.06 107 GLY A CA 1
ATOM 834 C C . GLY A 1 107 ? -0.985 -18.312 4.762 1 84.06 107 GLY A C 1
ATOM 835 O O . GLY A 1 107 ? -0.36 -19.375 4.742 1 84.06 107 GLY A O 1
ATOM 836 N N . PHE A 1 108 ? -2.154 -18.156 5.219 1 83.56 108 PHE A N 1
ATOM 837 C CA . PHE A 1 108 ? -2.867 -19.297 5.805 1 83.56 108 PHE A CA 1
ATOM 838 C C . PHE A 1 108 ? -3.172 -20.344 4.746 1 83.56 108 PHE A C 1
ATOM 840 O O . PHE A 1 108 ? -2.932 -21.531 4.957 1 83.56 108 PHE A O 1
ATOM 847 N N . PHE A 1 109 ? -3.654 -19.969 3.549 1 77.19 109 PHE A N 1
ATOM 848 C CA . PHE A 1 109 ? -4.004 -20.891 2.479 1 77.19 109 PHE A CA 1
ATOM 849 C C . PHE A 1 109 ? -2.752 -21.5 1.858 1 77.19 109 PHE A C 1
ATOM 851 O O . PHE A 1 109 ? -2.773 -22.641 1.404 1 77.19 109 PHE A O 1
ATOM 858 N N . GLY A 1 110 ? -1.71 -20.656 1.739 1 72.06 110 GLY A N 1
ATOM 859 C CA . GLY A 1 110 ? -0.464 -21.125 1.157 1 72.06 110 GLY A CA 1
ATOM 860 C C . GLY A 1 110 ? 0.145 -22.297 1.915 1 72.06 110 GLY A C 1
ATOM 861 O O . GLY A 1 110 ? 0.847 -23.125 1.332 1 72.06 110 GLY A O 1
ATOM 862 N N . THR A 1 111 ? -0.127 -22.344 3.232 1 67.06 111 THR A N 1
ATOM 863 C CA . THR A 1 111 ? 0.405 -23.438 4.031 1 67.06 111 THR A CA 1
ATOM 864 C C . THR A 1 111 ? -0.264 -24.75 3.656 1 67.06 111 THR A C 1
ATOM 866 O O . THR A 1 111 ? 0.304 -25.828 3.869 1 67.06 111 THR A O 1
ATOM 869 N N . PHE A 1 112 ? -1.378 -24.672 3.049 1 64.5 112 PHE A N 1
ATOM 870 C CA . PHE A 1 112 ? -2.119 -25.891 2.744 1 64.5 112 PHE A CA 1
ATOM 871 C C . PHE A 1 112 ? -1.938 -26.281 1.282 1 64.5 112 PHE A C 1
ATOM 873 O O . PHE A 1 112 ? -2.275 -27.391 0.887 1 64.5 112 PHE A O 1
ATOM 880 N N . VAL A 1 113 ? -1.668 -25.297 0.556 1 57.44 113 VAL A N 1
ATOM 881 C CA . VAL A 1 113 ? -1.551 -25.609 -0.864 1 57.44 113 VAL A CA 1
ATOM 882 C C . VAL A 1 113 ? -0.078 -25.766 -1.239 1 57.44 113 VAL A C 1
ATOM 884 O O . VAL A 1 113 ? 0.758 -24.938 -0.844 1 57.44 113 VAL A O 1
ATOM 887 N N . SER A 1 114 ? 0.375 -26.906 -1.358 1 52.47 114 SER A N 1
ATOM 888 C CA . SER A 1 114 ? 1.738 -27.297 -1.703 1 52.47 114 SER A CA 1
ATOM 889 C C . SER A 1 114 ? 2.26 -26.5 -2.889 1 52.47 114 SER A C 1
ATOM 891 O O . SER A 1 114 ? 3.414 -26.656 -3.295 1 52.47 114 SER A O 1
ATOM 893 N N . VAL A 1 115 ? 1.352 -25.766 -3.51 1 47.44 115 VAL A N 1
ATOM 894 C CA . VAL A 1 115 ? 1.887 -25.219 -4.758 1 47.44 115 VAL A CA 1
ATOM 895 C C . VAL A 1 115 ? 2.826 -24.062 -4.461 1 47.44 115 VAL A C 1
ATOM 897 O O . VAL A 1 115 ? 2.471 -23.141 -3.715 1 47.44 115 VAL A O 1
ATOM 900 N N . SER A 1 116 ? 4.125 -24.281 -4.652 1 46.38 116 SER A N 1
ATOM 901 C CA . SER A 1 116 ? 5.316 -23.469 -4.484 1 46.38 116 SER A CA 1
ATOM 902 C C . SER A 1 116 ? 5.031 -22 -4.797 1 46.38 116 SER A C 1
ATOM 904 O O . SER A 1 116 ? 5.555 -21.109 -4.133 1 46.38 116 SER A O 1
ATOM 906 N N . ASN A 1 117 ? 4.258 -21.797 -5.848 1 47.06 117 ASN A N 1
ATOM 907 C CA . ASN A 1 117 ? 4.215 -20.469 -6.449 1 47.06 117 ASN A CA 1
ATOM 908 C C . ASN A 1 117 ? 3.453 -19.469 -5.57 1 47.06 117 ASN A C 1
ATOM 910 O O . ASN A 1 117 ? 3.758 -18.281 -5.562 1 47.06 117 ASN A O 1
ATOM 914 N N . LEU A 1 118 ? 2.359 -20.062 -4.84 1 46.88 118 LEU A N 1
ATOM 915 C CA . LEU A 1 118 ? 1.445 -19.234 -4.062 1 46.88 118 LEU A CA 1
ATOM 916 C C . LEU A 1 118 ? 2.133 -18.688 -2.814 1 46.88 118 LEU A C 1
ATOM 918 O O . LEU A 1 118 ? 1.669 -17.719 -2.219 1 46.88 118 LEU A O 1
ATOM 922 N N . ARG A 1 119 ? 3.156 -19.5 -2.381 1 48 119 ARG A N 1
ATOM 923 C CA . ARG A 1 119 ? 3.705 -19.312 -1.043 1 48 119 ARG A CA 1
ATOM 924 C C . ARG A 1 119 ? 4.297 -17.906 -0.894 1 48 119 ARG A C 1
ATOM 926 O O . ARG A 1 119 ? 4.281 -17.344 0.198 1 48 119 ARG A O 1
ATOM 933 N N . GLN A 1 120 ? 4.957 -17.391 -2.066 1 54.34 120 GLN A N 1
ATOM 934 C CA . GLN A 1 120 ? 6.031 -16.469 -1.738 1 54.34 120 GLN A CA 1
ATOM 935 C C . GLN A 1 120 ? 5.527 -15.023 -1.732 1 54.34 120 GLN A C 1
ATOM 937 O O . GLN A 1 120 ? 6.156 -14.141 -1.146 1 54.34 120 GLN A O 1
ATOM 942 N N . THR A 1 121 ? 4.164 -14.961 -2.014 1 64.75 121 THR A N 1
ATOM 943 C CA . THR A 1 121 ? 3.998 -13.547 -2.324 1 64.75 121 THR A CA 1
ATOM 944 C C . THR A 1 121 ? 3.1 -12.867 -1.295 1 64.75 121 THR A C 1
ATOM 946 O O . THR A 1 121 ? 2.898 -11.656 -1.342 1 64.75 121 THR A O 1
ATOM 949 N N . TYR A 1 122 ? 2.926 -13.734 -0.157 1 82.62 122 TYR A N 1
ATOM 950 C CA . TYR A 1 122 ? 1.97 -13.109 0.75 1 82.62 122 TYR A CA 1
ATOM 951 C C . TYR A 1 122 ? 2.654 -12.086 1.646 1 82.62 122 TYR A C 1
ATOM 953 O O . TYR A 1 122 ? 2.01 -11.164 2.148 1 82.62 122 TYR A O 1
ATOM 961 N N . LEU A 1 123 ? 3.988 -12.188 1.813 1 86.62 123 LEU A N 1
ATOM 962 C CA . LEU A 1 123 ? 4.723 -11.336 2.742 1 86.62 123 LEU A CA 1
ATOM 963 C C . LEU A 1 123 ? 4.699 -9.883 2.281 1 86.62 123 LEU A C 1
ATOM 965 O O . LEU A 1 123 ? 4.688 -8.961 3.104 1 86.62 123 LEU A O 1
ATOM 969 N N . ILE A 1 124 ? 4.656 -9.742 0.997 1 88.44 124 ILE A N 1
ATOM 970 C CA . ILE A 1 124 ? 4.637 -8.375 0.493 1 88.44 124 ILE A CA 1
ATOM 971 C C . ILE A 1 124 ? 3.312 -7.707 0.859 1 88.44 124 ILE A C 1
ATOM 973 O O . ILE A 1 124 ? 3.273 -6.508 1.154 1 88.44 124 ILE A O 1
ATOM 977 N N . TYR A 1 125 ? 2.238 -8.492 0.919 1 91.5 125 TYR A N 1
ATOM 978 C CA . TYR A 1 125 ? 0.945 -7.949 1.326 1 91.5 125 TYR A CA 1
ATOM 979 C C . TYR A 1 125 ? 0.949 -7.582 2.805 1 91.5 125 TYR A C 1
ATOM 981 O O . TYR A 1 125 ? 0.381 -6.562 3.199 1 91.5 125 TYR A O 1
ATOM 989 N N . ILE A 1 126 ? 1.595 -8.422 3.559 1 93.5 126 ILE A N 1
ATOM 990 C CA . ILE A 1 126 ? 1.692 -8.156 4.992 1 93.5 126 ILE A CA 1
ATOM 991 C C . ILE A 1 126 ? 2.514 -6.891 5.227 1 93.5 126 ILE A C 1
ATOM 993 O O . ILE A 1 126 ? 2.117 -6.023 6.012 1 93.5 126 ILE A O 1
ATOM 997 N N . LEU A 1 127 ? 3.572 -6.801 4.512 1 95.88 127 LEU A N 1
ATOM 998 C CA . LEU A 1 127 ? 4.438 -5.633 4.629 1 95.88 127 LEU A CA 1
ATOM 999 C C . LEU A 1 127 ? 3.686 -4.359 4.246 1 95.88 127 LEU A C 1
ATOM 1001 O O . LEU A 1 127 ? 3.666 -3.393 5.012 1 95.88 127 LEU A O 1
ATOM 1005 N N . LEU A 1 128 ? 3.035 -4.414 3.088 1 96.19 128 LEU A N 1
ATOM 1006 C CA . LEU A 1 128 ? 2.354 -3.229 2.578 1 96.19 128 LEU A CA 1
ATOM 1007 C C . LEU A 1 128 ? 1.138 -2.889 3.434 1 96.19 128 LEU A C 1
ATOM 1009 O O . LEU A 1 128 ? 0.815 -1.714 3.625 1 96.19 128 LEU A O 1
ATOM 1013 N N . GLY A 1 129 ? 0.473 -3.928 3.93 1 97.5 129 GLY A N 1
ATOM 1014 C CA . GLY A 1 129 ? -0.673 -3.703 4.797 1 97.5 129 GLY A CA 1
ATOM 1015 C C . GLY A 1 129 ? -0.326 -2.941 6.062 1 97.5 129 GLY A C 1
ATOM 1016 O O . GLY A 1 129 ? -0.94 -1.916 6.363 1 97.5 129 GLY A O 1
ATOM 1017 N N . VAL A 1 130 ? 0.673 -3.375 6.77 1 96.25 130 VAL A N 1
ATOM 1018 C CA . VAL A 1 130 ? 1.079 -2.707 8 1 96.25 130 VAL A CA 1
ATOM 1019 C C . VAL A 1 130 ? 1.66 -1.332 7.68 1 96.25 130 VAL A C 1
ATOM 1021 O O . VAL A 1 130 ? 1.507 -0.387 8.453 1 96.25 130 VAL A O 1
ATOM 1024 N N . PHE A 1 131 ? 2.324 -1.221 6.57 1 98.12 131 PHE A N 1
ATOM 1025 C CA . PHE A 1 131 ? 2.852 0.073 6.152 1 98.12 131 PHE A CA 1
ATOM 1026 C C . PHE A 1 131 ? 1.723 1.077 5.949 1 98.12 131 PHE A C 1
ATOM 1028 O O . PHE A 1 131 ? 1.812 2.219 6.402 1 98.12 131 PHE A O 1
ATOM 1035 N N . ILE A 1 132 ? 0.671 0.676 5.238 1 98.06 132 ILE A N 1
ATOM 1036 C CA . ILE A 1 132 ? -0.45 1.577 4.992 1 98.06 132 ILE A CA 1
ATOM 1037 C C . ILE A 1 132 ? -1.15 1.901 6.309 1 98.06 132 ILE A C 1
ATOM 1039 O O . ILE A 1 132 ? -1.591 3.033 6.523 1 98.06 132 ILE A O 1
ATOM 1043 N N . LEU A 1 133 ? -1.241 0.93 7.246 1 97.19 133 LEU A N 1
ATOM 1044 C CA . LEU A 1 133 ? -1.76 1.209 8.578 1 97.19 133 LEU A CA 1
ATOM 1045 C C . LEU A 1 133 ? -0.911 2.264 9.281 1 97.19 133 LEU A C 1
ATOM 1047 O O . LEU A 1 133 ? -1.444 3.16 9.938 1 97.19 133 LEU A O 1
ATOM 1051 N N . PHE A 1 134 ? 0.379 2.121 9.141 1 97.69 134 PHE A N 1
ATOM 1052 C CA . PHE A 1 134 ? 1.304 3.107 9.688 1 97.69 134 PHE A CA 1
ATOM 1053 C C . PHE A 1 134 ? 1.032 4.488 9.102 1 97.69 134 PHE A C 1
ATOM 1055 O O . PHE A 1 134 ? 0.981 5.48 9.836 1 97.69 134 PHE A O 1
ATOM 1062 N N . ILE A 1 135 ? 0.861 4.551 7.762 1 97.56 135 ILE A N 1
ATOM 1063 C CA . ILE A 1 135 ? 0.555 5.816 7.102 1 97.56 135 ILE A CA 1
ATOM 1064 C C . ILE A 1 135 ? -0.748 6.387 7.66 1 97.56 135 ILE A C 1
ATOM 1066 O O . ILE A 1 135 ? -0.875 7.598 7.844 1 97.56 135 ILE A O 1
ATOM 1070 N N . GLY A 1 136 ? -1.749 5.449 7.871 1 97.25 136 GLY A N 1
ATOM 1071 C CA . GLY A 1 136 ? -2.992 5.898 8.477 1 97.25 136 GLY A CA 1
ATOM 1072 C C . GLY A 1 136 ? -2.791 6.566 9.828 1 97.25 136 GLY A C 1
ATOM 1073 O O . GLY A 1 136 ? -3.408 7.594 10.117 1 97.25 136 GLY A O 1
ATOM 1074 N N . CYS A 1 137 ? -1.932 6.055 10.633 1 95.31 137 CYS A N 1
ATOM 1075 C CA . CYS A 1 137 ? -1.623 6.629 11.938 1 95.31 137 CYS A CA 1
ATOM 1076 C C . CYS A 1 137 ? -0.936 7.98 11.797 1 95.31 137 CYS A C 1
ATOM 1078 O O . CYS A 1 137 ? -1.266 8.93 12.508 1 95.31 137 CYS A O 1
ATOM 1080 N N . VAL A 1 138 ? -0.024 8.062 10.891 1 95.81 138 VAL A N 1
ATOM 1081 C CA . VAL A 1 138 ? 0.682 9.312 10.633 1 95.81 138 VAL A CA 1
ATOM 1082 C C . VAL A 1 138 ? -0.297 10.359 10.102 1 95.81 138 VAL A C 1
ATOM 1084 O O . VAL A 1 138 ? -0.193 11.539 10.438 1 95.81 138 VAL A O 1
ATOM 1087 N N . PHE A 1 139 ? -1.225 9.93 9.281 1 96.06 139 PHE A N 1
ATOM 1088 C CA . PHE A 1 139 ? -2.229 10.82 8.719 1 96.06 139 PHE A CA 1
ATOM 1089 C C . PHE A 1 139 ? -3.061 11.461 9.828 1 96.06 139 PHE A C 1
ATOM 1091 O O . PHE A 1 139 ? -3.469 12.625 9.711 1 96.06 139 PHE A O 1
ATOM 1098 N N . LYS A 1 140 ? -3.307 10.734 10.906 1 95.06 140 LYS A N 1
ATOM 1099 C CA . LYS A 1 140 ? -4.027 11.289 12.047 1 95.06 140 LYS A CA 1
ATOM 1100 C C . LYS A 1 140 ? -3.277 12.469 12.648 1 95.06 140 LYS A C 1
ATOM 1102 O O . LYS A 1 140 ? -3.895 13.43 13.125 1 95.06 140 LYS A O 1
ATOM 1107 N N . ILE A 1 141 ? -1.955 12.398 12.633 1 93.38 141 ILE A N 1
ATOM 1108 C CA . ILE A 1 141 ? -1.14 13.516 13.094 1 93.38 141 ILE A CA 1
ATOM 1109 C C . ILE A 1 141 ? -1.381 14.727 12.195 1 93.38 141 ILE A C 1
ATOM 1111 O O . ILE A 1 141 ? -1.507 15.852 12.68 1 93.38 141 ILE A O 1
ATOM 1115 N N . GLY A 1 142 ? -1.45 14.461 10.945 1 92.75 142 GLY A N 1
ATOM 1116 C CA . GLY A 1 142 ? -1.752 15.531 10.008 1 92.75 142 GLY A CA 1
ATOM 1117 C C . GLY A 1 142 ? -3.117 16.156 10.234 1 92.75 142 GLY A C 1
ATOM 1118 O O . GLY A 1 142 ? -3.277 17.375 10.133 1 92.75 142 GLY A O 1
ATOM 1119 N N . VAL A 1 143 ? -4.062 15.398 10.539 1 94.31 143 VAL A N 1
ATOM 1120 C CA . VAL A 1 143 ? -5.414 15.875 10.805 1 94.31 143 VAL A CA 1
ATOM 1121 C C . VAL A 1 143 ? -5.406 16.797 12.016 1 94.31 143 VAL A C 1
ATOM 1123 O O . VAL A 1 143 ? -6.004 17.875 11.984 1 94.31 143 VAL A O 1
ATOM 1126 N N . ARG A 1 144 ? -4.73 16.391 13.047 1 91.88 144 ARG A N 1
ATOM 1127 C CA . ARG A 1 144 ? -4.637 17.188 14.258 1 91.88 144 ARG A CA 1
ATOM 1128 C C . ARG A 1 144 ? -3.932 18.516 13.977 1 91.88 144 ARG A C 1
ATOM 1130 O O . ARG A 1 144 ? -4.348 19.562 14.477 1 91.88 144 ARG A O 1
ATOM 1137 N N . MET A 1 145 ? -2.889 18.453 13.234 1 90 145 MET A N 1
ATOM 1138 C CA . MET A 1 145 ? -2.162 19.656 12.852 1 90 145 MET A CA 1
ATOM 1139 C C . MET A 1 145 ? -3.074 20.625 12.109 1 90 145 MET A C 1
ATOM 1141 O O . MET A 1 145 ? -3.033 21.844 12.359 1 90 145 MET A O 1
ATOM 1145 N N . LYS A 1 146 ? -3.822 20.094 11.25 1 90.94 146 LYS A N 1
ATOM 1146 C CA . LYS A 1 146 ? -4.75 20.922 10.492 1 90.94 146 LYS A CA 1
ATOM 1147 C C . LYS A 1 146 ? -5.797 21.547 11.398 1 90.94 146 LYS A C 1
ATOM 1149 O O . LYS A 1 146 ? -6.109 22.734 11.266 1 90.94 146 LYS A O 1
ATOM 1154 N N . GLU A 1 147 ? -6.348 20.781 12.297 1 90.06 147 GLU A N 1
ATOM 1155 C CA . GLU A 1 147 ? -7.332 21.281 13.242 1 90.06 147 GLU A CA 1
ATOM 1156 C C . GLU A 1 147 ? -6.734 22.375 14.133 1 90.06 147 GLU A C 1
ATOM 1158 O O . GLU A 1 147 ? -7.395 23.375 14.414 1 90.06 147 GLU A O 1
ATOM 1163 N N . GLU A 1 148 ? -5.504 22.219 14.57 1 85.44 148 GLU A N 1
ATOM 1164 C CA . GLU A 1 148 ? -4.82 23.219 15.391 1 85.44 148 GLU A CA 1
ATOM 1165 C C . GLU A 1 148 ? -4.582 24.5 14.602 1 85.44 148 GLU A C 1
ATOM 1167 O O . GLU A 1 148 ? -4.664 25.594 15.156 1 85.44 148 GLU A O 1
ATOM 1172 N N . GLN A 1 149 ? -4.285 24.391 13.422 1 83.06 149 GLN A N 1
ATOM 1173 C CA . GLN A 1 149 ? -4.074 25.562 12.57 1 83.06 149 GLN A CA 1
ATOM 1174 C C . GLN A 1 149 ? -5.371 26.344 12.375 1 83.06 149 GLN A C 1
ATOM 1176 O O . GLN A 1 149 ? -5.359 27.578 12.328 1 83.06 149 GLN A O 1
ATOM 1181 N N . GLU A 1 150 ? -6.484 25.641 12.203 1 83.12 150 GLU A N 1
ATOM 1182 C CA . GLU A 1 150 ? -7.777 26.281 12.016 1 83.12 150 GLU A CA 1
ATOM 1183 C C . GLU A 1 150 ? -8.242 26.984 13.289 1 83.12 150 GLU A C 1
ATOM 1185 O O . GLU A 1 150 ? -9.008 27.953 13.242 1 83.12 150 GLU A O 1
ATOM 1190 N N . LEU A 1 151 ? -7.77 26.469 14.398 1 78.88 151 LEU A N 1
ATOM 1191 C CA . LEU A 1 151 ? -8.133 27.062 15.68 1 78.88 151 LEU A CA 1
ATOM 1192 C C . LEU A 1 151 ? -7.332 28.344 15.93 1 78.88 151 LEU A C 1
ATOM 1194 O O . LEU A 1 151 ? -7.746 29.188 16.719 1 78.88 151 LEU A O 1
ATOM 1198 N N . THR A 1 152 ? -6.102 28.359 15.445 1 71.94 152 THR A N 1
ATOM 1199 C CA . THR A 1 152 ? -5.242 29.516 15.719 1 71.94 152 THR A CA 1
ATOM 1200 C C . THR A 1 152 ? -5.492 30.625 14.703 1 71.94 152 THR A C 1
ATOM 1202 O O . THR A 1 152 ? -5.223 31.797 14.977 1 71.94 152 THR A O 1
ATOM 1205 N N . ILE A 1 153 ? -5.734 30.312 13.547 1 60.53 153 ILE A N 1
ATOM 1206 C CA . ILE A 1 153 ? -6 31.391 12.602 1 60.53 153 ILE A CA 1
ATOM 1207 C C . ILE A 1 153 ? -7.465 31.812 12.695 1 60.53 153 ILE A C 1
ATOM 1209 O O . ILE A 1 153 ? -8.359 30.969 12.805 1 60.53 153 ILE A O 1
ATOM 1213 N N . MET B 1 1 ? -16.484 -4.977 21.094 1 24.28 1 MET B N 1
ATOM 1214 C CA . MET B 1 1 ? -15.492 -5.199 20.047 1 24.28 1 MET B CA 1
ATOM 1215 C C . MET B 1 1 ? -14.352 -4.191 20.141 1 24.28 1 MET B C 1
ATOM 1217 O O . MET B 1 1 ? -14.523 -3.014 19.828 1 24.28 1 MET B O 1
ATOM 1221 N N . LYS B 1 2 ? -13.453 -4.328 20.984 1 34.09 2 LYS B N 1
ATOM 1222 C CA . LYS B 1 2 ? -12.406 -3.416 21.438 1 34.09 2 LYS B CA 1
ATOM 1223 C C . LYS B 1 2 ? -11.477 -3.027 20.297 1 34.09 2 LYS B C 1
ATOM 1225 O O . LYS B 1 2 ? -11 -3.891 19.562 1 34.09 2 LYS B O 1
ATOM 1230 N N . SER B 1 3 ? -11.602 -1.894 19.688 1 40.88 3 SER B N 1
ATOM 1231 C CA . SER B 1 3 ? -10.859 -1.307 18.578 1 40.88 3 SER B CA 1
ATOM 1232 C C . SER B 1 3 ? -9.367 -1.618 18.688 1 40.88 3 SER B C 1
ATOM 1234 O O . SER B 1 3 ? -8.797 -1.585 19.781 1 40.88 3 SER B O 1
ATOM 1236 N N . LEU B 1 4 ? -8.922 -2.553 17.984 1 41.81 4 LEU B N 1
ATOM 1237 C CA . LEU B 1 4 ? -7.492 -2.855 17.906 1 41.81 4 LEU B CA 1
ATOM 1238 C C . LEU B 1 4 ? -6.656 -1.618 18.219 1 41.81 4 LEU B C 1
ATOM 1240 O O . LEU B 1 4 ? -5.438 -1.712 18.375 1 41.81 4 LEU B O 1
ATOM 1244 N N . PHE B 1 5 ? -7.141 -0.573 17.953 1 48.62 5 PHE B N 1
ATOM 1245 C CA . PHE B 1 5 ? -6.391 0.664 18.141 1 48.62 5 PHE B CA 1
ATOM 1246 C C . PHE B 1 5 ? -6.73 1.295 19.484 1 48.62 5 PHE B C 1
ATOM 1248 O O . PHE B 1 5 ? -7.898 1.355 19.875 1 48.62 5 PHE B O 1
ATOM 1255 N N . SER B 1 6 ? -5.812 1.316 20.375 1 50.62 6 SER B N 1
ATOM 1256 C CA . SER B 1 6 ? -5.926 1.926 21.703 1 50.62 6 SER B CA 1
ATOM 1257 C C . SER B 1 6 ? -6.527 3.324 21.625 1 50.62 6 SER B C 1
ATOM 1259 O O . SER B 1 6 ? -6.453 3.975 20.578 1 50.62 6 SER B O 1
ATOM 1261 N N . LYS B 1 7 ? -7.148 3.799 22.531 1 62.38 7 LYS B N 1
ATOM 1262 C CA . LYS B 1 7 ? -7.805 5.086 22.75 1 62.38 7 LYS B CA 1
ATOM 1263 C C . LYS B 1 7 ? -6.805 6.234 22.656 1 62.38 7 LYS B C 1
ATOM 1265 O O . LYS B 1 7 ? -7.168 7.348 22.281 1 62.38 7 LYS B O 1
ATOM 1270 N N . ASP B 1 8 ? -5.387 5.816 22.734 1 78.19 8 ASP B N 1
ATOM 1271 C CA . ASP B 1 8 ? -4.395 6.883 22.641 1 78.19 8 ASP B CA 1
ATOM 1272 C C . ASP B 1 8 ? -3.646 6.824 21.312 1 78.19 8 ASP B C 1
ATOM 1274 O O . ASP B 1 8 ? -2.977 5.832 21.016 1 78.19 8 ASP B O 1
ATOM 1278 N N . PRO B 1 9 ? -3.791 7.758 20.531 1 81.62 9 PRO B N 1
ATOM 1279 C CA . PRO B 1 9 ? -3.18 7.777 19.203 1 81.62 9 PRO B CA 1
ATOM 1280 C C . PRO B 1 9 ? -1.671 7.539 19.25 1 81.62 9 PRO B C 1
ATOM 1282 O O . PRO B 1 9 ? -1.117 6.902 18.344 1 81.62 9 PRO B O 1
ATOM 1285 N N . LYS B 1 10 ? -0.966 8.008 20.266 1 85.81 10 LYS B N 1
ATOM 1286 C CA . LYS B 1 10 ? 0.477 7.82 20.375 1 85.81 10 LYS B CA 1
ATOM 1287 C C . LYS B 1 10 ? 0.827 6.352 20.594 1 85.81 10 LYS B C 1
ATOM 1289 O O . LYS B 1 10 ? 1.806 5.852 20.031 1 85.81 10 LYS B O 1
ATOM 1294 N N . GLN B 1 11 ? 0.093 5.75 21.391 1 87.88 11 GLN B N 1
ATOM 1295 C CA . GLN B 1 11 ? 0.336 4.336 21.656 1 87.88 11 GLN B CA 1
ATOM 1296 C C . GLN B 1 11 ? 0.086 3.494 20.406 1 87.88 11 GLN B C 1
ATOM 1298 O O . GLN B 1 11 ? 0.842 2.564 20.109 1 87.88 11 GLN B O 1
ATOM 1303 N N . GLU B 1 12 ? -0.983 3.75 19.703 1 91.12 12 GLU B N 1
ATOM 1304 C CA . GLU B 1 12 ? -1.29 3.049 18.469 1 91.12 12 GLU B CA 1
ATOM 1305 C C . GLU B 1 12 ? -0.137 3.156 17.469 1 91.12 12 GLU B C 1
ATOM 1307 O O . GLU B 1 12 ? 0.26 2.162 16.859 1 91.12 12 GLU B O 1
ATOM 1312 N N . LEU B 1 13 ? 0.403 4.34 17.344 1 93.69 13 LEU B N 1
ATOM 1313 C CA . LEU B 1 13 ? 1.51 4.57 16.422 1 93.69 13 LEU B CA 1
ATOM 1314 C C . LEU B 1 13 ? 2.73 3.75 16.828 1 93.69 13 LEU B C 1
ATOM 1316 O O . LEU B 1 13 ? 3.381 3.137 15.977 1 93.69 13 LEU B O 1
ATOM 1320 N N . GLU B 1 14 ? 3.031 3.686 18.109 1 93.31 14 GLU B N 1
ATOM 1321 C CA . GLU B 1 14 ? 4.195 2.955 18.594 1 93.31 14 GLU B CA 1
ATOM 1322 C C . GLU B 1 14 ? 4.062 1.458 18.328 1 93.31 14 GLU B C 1
ATOM 1324 O O . GLU B 1 14 ? 5.031 0.804 17.938 1 93.31 14 GLU B O 1
ATOM 1329 N N . VAL B 1 15 ? 2.891 0.957 18.578 1 92.94 15 VAL B N 1
ATOM 1330 C CA . VAL B 1 15 ? 2.652 -0.465 18.359 1 92.94 15 VAL B CA 1
ATOM 1331 C C . VAL B 1 15 ? 2.828 -0.785 16.875 1 92.94 15 VAL B C 1
ATOM 1333 O O . VAL B 1 15 ? 3.508 -1.751 16.516 1 92.94 15 VAL B O 1
ATOM 1336 N N . VAL B 1 16 ? 2.219 -0.001 16.031 1 95.06 16 VAL B N 1
ATOM 1337 C CA . VAL B 1 16 ? 2.281 -0.241 14.594 1 95.06 16 VAL B CA 1
ATOM 1338 C C . VAL B 1 16 ? 3.723 -0.117 14.109 1 95.06 16 VAL B C 1
ATOM 1340 O O . VAL B 1 16 ? 4.176 -0.91 13.281 1 95.06 16 VAL B O 1
ATOM 1343 N N . MET B 1 17 ? 4.457 0.84 14.625 1 96.25 17 MET B N 1
ATOM 1344 C CA . MET B 1 17 ? 5.852 1.038 14.234 1 96.25 17 MET B CA 1
ATOM 1345 C C . MET B 1 17 ? 6.703 -0.163 14.625 1 96.25 17 MET B C 1
ATOM 1347 O O . MET B 1 17 ? 7.539 -0.619 13.844 1 96.25 17 MET B O 1
ATOM 1351 N N . THR B 1 18 ? 6.496 -0.646 15.805 1 95.38 18 THR B N 1
ATOM 1352 C CA . THR B 1 18 ? 7.254 -1.806 16.266 1 95.38 18 THR B CA 1
ATOM 1353 C C . THR B 1 18 ? 6.945 -3.029 15.406 1 95.38 18 THR B C 1
ATOM 1355 O O . THR B 1 18 ? 7.855 -3.754 15 1 95.38 18 THR B O 1
ATOM 1358 N N . CYS B 1 19 ? 5.684 -3.258 15.148 1 94.44 19 CYS B N 1
ATOM 1359 C CA . CYS B 1 19 ? 5.277 -4.367 14.297 1 94.44 19 CYS B CA 1
ATOM 1360 C C . CYS B 1 19 ? 5.906 -4.25 12.914 1 94.44 19 CYS B C 1
ATOM 1362 O O . CYS B 1 19 ? 6.418 -5.23 12.367 1 94.44 19 CYS B O 1
ATOM 1364 N N . LEU B 1 20 ? 5.855 -3.076 12.375 1 96.88 20 LEU B N 1
ATOM 1365 C CA . LEU B 1 20 ? 6.375 -2.834 11.031 1 96.88 20 LEU B CA 1
ATOM 1366 C C . LEU B 1 20 ? 7.883 -3.053 10.984 1 96.88 20 LEU B C 1
ATOM 1368 O O . LEU B 1 20 ? 8.406 -3.613 10.023 1 96.88 20 LEU B O 1
ATOM 1372 N N . MET B 1 21 ? 8.562 -2.643 12.008 1 96.25 21 MET B N 1
ATOM 1373 C CA . MET B 1 21 ? 10.008 -2.861 12.078 1 96.25 21 MET B CA 1
ATOM 1374 C C . MET B 1 21 ? 10.336 -4.352 12.062 1 96.25 21 MET B C 1
ATOM 1376 O O . MET B 1 21 ? 11.234 -4.785 11.344 1 96.25 21 MET B O 1
ATOM 1380 N N . PHE B 1 22 ? 9.594 -5.035 12.812 1 95.88 22 PHE B N 1
ATOM 1381 C CA . PHE B 1 22 ? 9.797 -6.477 12.867 1 95.88 22 PHE B CA 1
ATOM 1382 C C . PHE B 1 22 ? 9.531 -7.109 11.508 1 95.88 22 PHE B C 1
ATOM 1384 O O . PHE B 1 22 ? 10.305 -7.949 11.039 1 95.88 22 PHE B O 1
ATOM 1391 N N . ILE B 1 23 ? 8.508 -6.734 10.922 1 95.62 23 ILE B N 1
ATOM 1392 C CA . ILE B 1 23 ? 8.133 -7.281 9.625 1 95.62 23 ILE B CA 1
ATOM 1393 C C . ILE B 1 23 ? 9.195 -6.941 8.594 1 95.62 23 ILE B C 1
ATOM 1395 O O . ILE B 1 23 ? 9.562 -7.777 7.762 1 95.62 23 ILE B O 1
ATOM 1399 N N . CYS B 1 24 ? 9.719 -5.754 8.602 1 94.81 24 CYS B N 1
ATOM 1400 C CA . CYS B 1 24 ? 10.781 -5.367 7.684 1 94.81 24 CYS B CA 1
ATOM 1401 C C . CYS B 1 24 ? 12 -6.273 7.84 1 94.81 24 CYS B C 1
ATOM 1403 O O . CYS B 1 24 ? 12.562 -6.734 6.848 1 94.81 24 CYS B O 1
ATOM 1405 N N . PHE B 1 25 ? 12.336 -6.52 9.031 1 94.44 25 PHE B N 1
ATOM 1406 C CA . PHE B 1 25 ? 13.477 -7.398 9.289 1 94.44 25 PHE B CA 1
ATOM 1407 C C . PHE B 1 25 ? 13.219 -8.789 8.734 1 94.44 25 PHE B C 1
ATOM 1409 O O . PHE B 1 25 ? 14.078 -9.359 8.055 1 94.44 25 PHE B O 1
ATOM 1416 N N . CYS B 1 26 ? 12.109 -9.336 8.977 1 92.69 26 CYS B N 1
ATOM 1417 C CA . CYS B 1 26 ? 11.742 -10.664 8.492 1 92.69 26 CYS B CA 1
ATOM 1418 C C . CYS B 1 26 ? 11.727 -10.703 6.969 1 92.69 26 CYS B C 1
ATOM 1420 O O . CYS B 1 26 ? 12.219 -11.656 6.363 1 92.69 26 CYS B O 1
ATOM 1422 N N . CYS B 1 27 ? 11.219 -9.688 6.391 1 91.69 27 CYS B N 1
ATOM 1423 C CA . CYS B 1 27 ? 11.133 -9.641 4.934 1 91.69 27 CYS B CA 1
ATOM 1424 C C . CYS B 1 27 ? 12.523 -9.57 4.309 1 91.69 27 CYS B C 1
ATOM 1426 O O . CYS B 1 27 ? 12.773 -10.188 3.27 1 91.69 27 CYS B O 1
ATOM 1428 N N . LEU B 1 28 ? 13.43 -8.844 4.898 1 92.19 28 LEU B N 1
ATOM 1429 C CA . LEU B 1 28 ? 14.797 -8.766 4.391 1 92.19 28 LEU B CA 1
ATOM 1430 C C . LEU B 1 28 ? 15.484 -10.125 4.48 1 92.19 28 LEU B C 1
ATOM 1432 O O . LEU B 1 28 ? 16.125 -10.562 3.521 1 92.19 28 LEU B O 1
ATOM 1436 N N . LEU B 1 29 ? 15.305 -10.789 5.594 1 91.12 29 LEU B N 1
ATOM 1437 C CA . LEU B 1 29 ? 15.922 -12.102 5.793 1 91.12 29 LEU B CA 1
ATOM 1438 C C . LEU B 1 29 ? 15.352 -13.117 4.812 1 91.12 29 LEU B C 1
ATOM 1440 O O . LEU B 1 29 ? 16.109 -13.867 4.188 1 91.12 29 LEU B O 1
ATOM 1444 N N . ILE B 1 30 ? 14.078 -13.086 4.711 1 88.12 30 ILE B N 1
ATOM 1445 C CA . ILE B 1 30 ? 13.414 -14.055 3.848 1 88.12 30 ILE B CA 1
ATOM 1446 C C . ILE B 1 30 ? 13.773 -13.781 2.391 1 88.12 30 ILE B C 1
ATOM 1448 O O . ILE B 1 30 ? 13.984 -14.719 1.611 1 88.12 30 ILE B O 1
ATOM 1452 N N . SER B 1 31 ? 13.734 -12.523 2.004 1 86.81 31 SER B N 1
ATOM 1453 C CA . SER B 1 31 ? 14.133 -12.188 0.64 1 86.81 31 SER B CA 1
ATOM 1454 C C . SER B 1 31 ? 15.547 -12.68 0.336 1 86.81 31 SER B C 1
ATOM 1456 O O . SER B 1 31 ? 15.812 -13.156 -0.766 1 86.81 31 SER B O 1
ATOM 1458 N N . PHE B 1 32 ? 16.422 -12.57 1.266 1 86.94 32 PHE B N 1
ATOM 1459 C CA . PHE B 1 32 ? 17.797 -13.023 1.078 1 86.94 32 PHE B CA 1
ATOM 1460 C C . PHE B 1 32 ? 17.859 -14.539 0.934 1 86.94 32 PHE B C 1
ATOM 1462 O O . PHE B 1 32 ? 18.5 -15.055 0.018 1 86.94 32 PHE B O 1
ATOM 1469 N N . ILE B 1 33 ? 17.172 -15.273 1.726 1 85.94 33 ILE B N 1
ATOM 1470 C CA . ILE B 1 33 ? 17.188 -16.734 1.734 1 85.94 33 ILE B CA 1
ATOM 1471 C C . ILE B 1 33 ? 16.531 -17.25 0.459 1 85.94 33 ILE B C 1
ATOM 1473 O O . ILE B 1 33 ? 17.078 -18.141 -0.207 1 85.94 33 ILE B O 1
ATOM 1477 N N . GLN B 1 34 ? 15.359 -16.688 0.129 1 82.94 34 GLN B N 1
ATOM 1478 C CA . GLN B 1 34 ? 14.625 -17.156 -1.04 1 82.94 34 GLN B CA 1
ATOM 1479 C C . GLN B 1 34 ? 15.375 -16.844 -2.328 1 82.94 34 GLN B C 1
ATOM 1481 O O . GLN B 1 34 ? 15.344 -17.625 -3.283 1 82.94 34 GLN B O 1
ATOM 1486 N N . ASN B 1 35 ? 15.992 -15.727 -2.375 1 81.88 35 ASN B N 1
ATOM 1487 C CA . ASN B 1 35 ? 16.797 -15.406 -3.547 1 81.88 35 ASN B CA 1
ATOM 1488 C C . ASN B 1 35 ? 17.984 -16.344 -3.684 1 81.88 35 ASN B C 1
ATOM 1490 O O . ASN B 1 35 ? 18.359 -16.75 -4.793 1 81.88 35 ASN B O 1
ATOM 1494 N N . ALA B 1 36 ? 18.578 -16.75 -2.627 1 80.69 36 ALA B N 1
ATOM 1495 C CA . ALA B 1 36 ? 19.672 -17.719 -2.65 1 80.69 36 ALA B CA 1
ATOM 1496 C C . ALA B 1 36 ? 19.203 -19.078 -3.146 1 80.69 36 ALA B C 1
ATOM 1498 O O . ALA B 1 36 ? 19.906 -19.734 -3.924 1 80.69 36 ALA B O 1
ATOM 1499 N N . MET B 1 37 ? 18.078 -19.469 -2.73 1 80.62 37 MET B N 1
ATOM 1500 C CA . MET B 1 37 ? 17.516 -20.75 -3.152 1 80.62 37 MET B CA 1
ATOM 1501 C C . MET B 1 37 ? 17.172 -20.719 -4.637 1 80.62 37 MET B C 1
ATOM 1503 O O . MET B 1 37 ? 17.375 -21.719 -5.34 1 80.62 37 MET B O 1
ATOM 1507 N N . LEU B 1 38 ? 16.641 -19.609 -5.082 1 77.75 38 LEU B N 1
ATOM 1508 C CA . LEU B 1 38 ? 16.297 -19.469 -6.496 1 77.75 38 LEU B CA 1
ATOM 1509 C C . LEU B 1 38 ? 17.547 -19.516 -7.363 1 77.75 38 LEU B C 1
ATOM 1511 O O . LEU B 1 38 ? 17.531 -20.125 -8.438 1 77.75 38 LEU B O 1
ATOM 1515 N N . CYS B 1 39 ? 18.625 -18.922 -6.934 1 76.75 39 CYS B N 1
ATOM 1516 C CA . CYS B 1 39 ? 19.891 -18.969 -7.652 1 76.75 39 CYS B CA 1
ATOM 1517 C C . CYS B 1 39 ? 20.453 -20.375 -7.691 1 76.75 39 CYS B C 1
ATOM 1519 O O . CYS B 1 39 ? 20.984 -20.812 -8.719 1 76.75 39 CYS B O 1
ATOM 1521 N N . PHE B 1 40 ? 20.281 -21.141 -6.613 1 79.94 40 PHE B N 1
ATOM 1522 C CA . PHE B 1 40 ? 20.75 -22.516 -6.559 1 79.94 40 PHE B CA 1
ATOM 1523 C C . PHE B 1 40 ? 19.969 -23.391 -7.531 1 79.94 40 PHE B C 1
ATOM 1525 O O . PHE B 1 40 ? 20.562 -24.219 -8.227 1 79.94 40 PHE B O 1
ATOM 1532 N N . ASP B 1 41 ? 18.641 -23.188 -7.613 1 78.75 41 ASP B N 1
ATOM 1533 C CA . ASP B 1 41 ? 17.797 -23.969 -8.5 1 78.75 41 ASP B CA 1
ATOM 1534 C C . ASP B 1 41 ? 18.078 -23.641 -9.961 1 78.75 41 ASP B C 1
ATOM 1536 O O . ASP B 1 41 ? 17.984 -24.516 -10.828 1 78.75 41 AS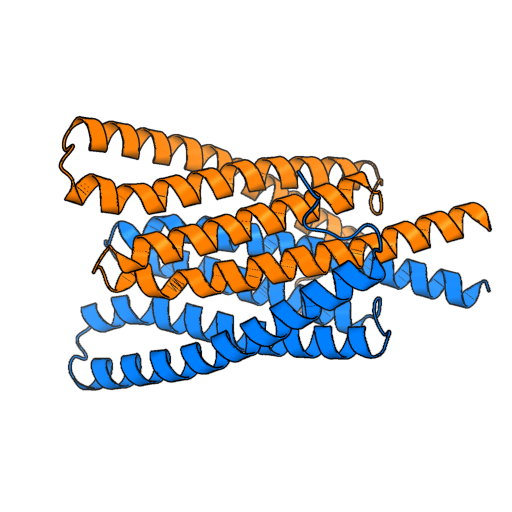P B O 1
ATOM 1540 N N . LEU B 1 42 ? 18.344 -22.359 -10.25 1 75.19 42 LEU B N 1
ATOM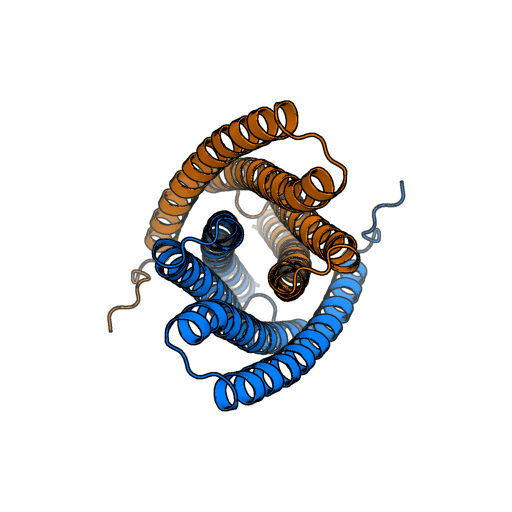 1541 C CA . LEU B 1 42 ? 18.672 -21.938 -11.609 1 75.19 42 LEU B CA 1
ATOM 1542 C C . LEU B 1 42 ? 19.984 -22.578 -12.07 1 75.19 42 LEU B C 1
ATOM 1544 O O . LEU B 1 42 ? 20.141 -22.875 -13.258 1 75.19 42 LEU B O 1
ATOM 1548 N N . GLY B 1 43 ? 20.844 -22.75 -11.141 1 72.38 43 GLY B N 1
ATOM 1549 C CA . GLY B 1 43 ? 22.094 -23.422 -11.453 1 72.38 43 GLY B CA 1
ATOM 1550 C C . GLY B 1 43 ? 21.922 -24.875 -11.844 1 72.38 43 GLY B C 1
ATOM 1551 O O . GLY B 1 43 ? 22.672 -25.406 -12.664 1 72.38 43 GLY B O 1
ATOM 1552 N N . LYS B 1 44 ? 20.844 -25.5 -11.375 1 78 44 LYS B N 1
ATOM 1553 C CA . LYS B 1 44 ? 20.594 -26.922 -11.664 1 78 44 LYS B CA 1
ATOM 1554 C C . LYS B 1 44 ? 19.828 -27.078 -12.969 1 78 44 LYS B C 1
ATOM 1556 O O . LYS B 1 44 ? 20.078 -28.016 -13.734 1 78 44 LYS B O 1
ATOM 1561 N N . ASP B 1 45 ? 18.797 -26.188 -13.188 1 70.38 45 ASP B N 1
ATOM 1562 C CA . ASP B 1 45 ? 17.953 -26.234 -14.383 1 70.38 45 ASP B CA 1
ATOM 1563 C C . ASP B 1 45 ? 17.859 -24.859 -15.039 1 70.38 45 ASP B C 1
ATOM 1565 O O . ASP B 1 45 ? 17.125 -24 -14.555 1 70.38 45 ASP B O 1
ATOM 1569 N N . ASP B 1 46 ? 18.609 -24.688 -16.031 1 66.19 46 ASP B N 1
ATOM 1570 C CA . ASP B 1 46 ? 18.641 -23.375 -16.672 1 66.19 46 ASP B CA 1
ATOM 1571 C C . ASP B 1 46 ? 17.906 -23.391 -18.016 1 66.19 46 ASP B C 1
ATOM 1573 O O . ASP B 1 46 ? 18.406 -22.891 -19.016 1 66.19 46 ASP B O 1
ATOM 1577 N N . THR B 1 47 ? 16.766 -24.156 -17.938 1 73.88 47 THR B N 1
ATOM 1578 C CA . THR B 1 47 ? 15.984 -24.125 -19.172 1 73.88 47 THR B CA 1
ATOM 1579 C C . THR B 1 47 ? 15.211 -22.812 -19.297 1 73.88 47 THR B C 1
ATOM 1581 O O . THR B 1 47 ? 14.914 -22.172 -18.297 1 73.88 47 THR B O 1
ATOM 1584 N N . ASP B 1 48 ? 14.883 -22.453 -20.453 1 69.69 48 ASP B N 1
ATOM 1585 C CA . ASP B 1 48 ? 14.203 -21.188 -20.734 1 69.69 48 ASP B CA 1
ATOM 1586 C C . ASP B 1 48 ? 12.867 -21.109 -19.984 1 69.69 48 ASP B C 1
ATOM 1588 O O . ASP B 1 48 ? 12.5 -20.047 -19.469 1 69.69 48 ASP B O 1
ATOM 1592 N N . ASP B 1 49 ? 12.203 -22.234 -19.891 1 67.88 49 ASP B N 1
ATOM 1593 C CA . ASP B 1 49 ? 10.898 -22.219 -19.234 1 67.88 49 ASP B CA 1
ATOM 1594 C C . ASP B 1 49 ? 11.039 -21.938 -17.734 1 67.88 49 ASP B C 1
ATOM 1596 O O . ASP B 1 49 ? 10.242 -21.188 -17.156 1 67.88 49 ASP B O 1
ATOM 1600 N N . PHE B 1 50 ? 12.156 -22.562 -17.234 1 71.62 50 PHE B N 1
ATOM 1601 C CA . PHE B 1 50 ? 12.391 -22.391 -15.805 1 71.62 50 PHE B CA 1
ATOM 1602 C C . PHE B 1 50 ? 12.734 -20.938 -15.477 1 71.62 50 PHE B C 1
ATOM 1604 O O . PHE B 1 50 ? 12.273 -20.391 -14.477 1 71.62 50 PHE B O 1
ATOM 1611 N N . LEU B 1 51 ? 13.453 -20.281 -16.344 1 68.81 51 LEU B N 1
ATOM 1612 C CA . LEU B 1 51 ? 13.867 -18.906 -16.125 1 68.81 51 LEU B CA 1
ATOM 1613 C C . LEU B 1 51 ? 12.664 -17.969 -16.156 1 68.81 51 LEU B C 1
ATOM 1615 O O . LEU B 1 51 ? 12.57 -17.047 -15.336 1 68.81 51 LEU B O 1
ATOM 1619 N N . TRP B 1 52 ? 11.742 -18.266 -16.984 1 69.12 52 TRP B N 1
ATOM 1620 C CA . TRP B 1 52 ? 10.594 -17.375 -17.125 1 69.12 52 TRP B CA 1
ATOM 1621 C C . TRP B 1 52 ? 9.656 -17.516 -15.922 1 69.12 52 TRP B C 1
ATOM 1623 O O . TRP B 1 52 ? 8.961 -16.562 -15.562 1 69.12 52 TRP B O 1
ATOM 1633 N N . ILE B 1 53 ? 9.797 -18.625 -15.227 1 69.06 53 ILE B N 1
ATOM 1634 C CA . ILE B 1 53 ? 8.922 -18.828 -14.078 1 69.06 53 ILE B CA 1
ATOM 1635 C C . ILE B 1 53 ? 9.562 -18.234 -12.828 1 69.06 53 ILE B C 1
ATOM 1637 O O . ILE B 1 53 ? 8.867 -17.672 -11.977 1 69.06 53 ILE B O 1
ATOM 1641 N N . MET B 1 54 ? 10.875 -18.203 -12.828 1 75.88 54 MET B N 1
ATOM 1642 C CA . MET B 1 54 ? 11.57 -17.797 -11.609 1 75.88 54 MET B CA 1
ATOM 1643 C C . MET B 1 54 ? 11.797 -16.281 -11.602 1 75.88 54 MET B C 1
ATOM 1645 O O . MET B 1 54 ? 11.898 -15.672 -10.539 1 75.88 54 MET B O 1
ATOM 1649 N N . LEU B 1 55 ? 11.758 -15.695 -12.734 1 78.69 55 LEU B N 1
ATOM 1650 C CA . LEU B 1 55 ? 12.141 -14.289 -12.852 1 78.69 55 LEU B CA 1
ATOM 1651 C C . LEU B 1 55 ? 11.125 -13.391 -12.172 1 78.69 55 LEU B C 1
ATOM 1653 O O . LEU B 1 55 ? 11.492 -12.5 -11.406 1 78.69 55 LEU B O 1
ATOM 1657 N N . PRO B 1 56 ? 9.836 -13.602 -12.414 1 79.19 56 PRO B N 1
ATOM 1658 C CA . PRO B 1 56 ? 8.867 -12.742 -11.742 1 79.19 56 PRO B CA 1
ATOM 1659 C C . PRO B 1 56 ? 8.961 -12.812 -10.219 1 79.19 56 PRO B C 1
ATOM 1661 O O . PRO B 1 56 ? 8.781 -11.805 -9.539 1 79.19 56 PRO B O 1
ATOM 1664 N N . GLN B 1 57 ? 9.266 -13.938 -9.703 1 80.94 57 GLN B N 1
ATOM 1665 C CA . GLN B 1 57 ? 9.375 -14.102 -8.258 1 80.94 57 GLN B CA 1
ATOM 1666 C C . GLN B 1 57 ? 10.594 -13.359 -7.711 1 80.94 57 GLN B C 1
ATOM 1668 O O . GLN B 1 57 ? 10.531 -12.758 -6.637 1 80.94 57 GLN B O 1
ATOM 1673 N N . SER B 1 58 ? 11.688 -13.453 -8.406 1 83.88 58 SER B N 1
ATOM 1674 C CA . SER B 1 58 ? 12.906 -12.766 -7.988 1 83.88 58 SER B CA 1
ATOM 1675 C C . SER B 1 58 ? 12.703 -11.258 -7.961 1 83.88 58 SER B C 1
ATOM 1677 O O . SER B 1 58 ? 13.203 -10.57 -7.066 1 83.88 58 SER B O 1
ATOM 1679 N N . VAL B 1 59 ? 11.93 -10.75 -8.922 1 85.75 59 VAL B N 1
ATOM 1680 C CA . VAL B 1 59 ? 11.664 -9.32 -9 1 85.75 59 VAL B CA 1
ATOM 1681 C C . VAL B 1 59 ? 10.844 -8.883 -7.797 1 85.75 59 VAL B C 1
ATOM 1683 O O . VAL B 1 59 ? 11.109 -7.832 -7.199 1 85.75 59 VAL B O 1
ATOM 1686 N N . THR B 1 60 ? 9.875 -9.617 -7.406 1 87.5 60 THR B N 1
ATOM 1687 C CA . THR B 1 60 ? 9.031 -9.281 -6.266 1 87.5 60 THR B CA 1
ATOM 1688 C C . THR B 1 60 ? 9.828 -9.336 -4.965 1 87.5 60 THR B C 1
ATOM 1690 O O . THR B 1 60 ? 9.648 -8.492 -4.082 1 87.5 60 THR B O 1
ATOM 1693 N N . LEU B 1 61 ? 10.711 -10.281 -4.883 1 88.94 61 LEU B N 1
ATOM 1694 C CA . LEU B 1 61 ? 11.555 -10.391 -3.695 1 88.94 61 LEU B CA 1
ATOM 1695 C C . LEU B 1 61 ? 12.492 -9.195 -3.574 1 88.94 61 LEU B C 1
ATOM 1697 O O . LEU B 1 61 ? 12.695 -8.672 -2.479 1 88.94 61 LEU B O 1
ATOM 1701 N N . LEU B 1 62 ? 12.984 -8.781 -4.703 1 90.62 62 LEU B N 1
ATOM 1702 C CA . LEU B 1 62 ? 13.844 -7.598 -4.707 1 90.62 62 LEU B CA 1
ATOM 1703 C C . LEU B 1 62 ? 13.055 -6.352 -4.328 1 90.62 62 LEU B C 1
ATOM 1705 O O . LEU B 1 62 ? 13.531 -5.531 -3.535 1 90.62 62 LEU B O 1
ATOM 1709 N N . ALA B 1 63 ? 11.852 -6.199 -4.914 1 92.62 63 ALA B N 1
ATOM 1710 C CA . ALA B 1 63 ? 10.992 -5.07 -4.578 1 92.62 63 ALA B CA 1
ATOM 1711 C C . ALA B 1 63 ? 10.68 -5.043 -3.082 1 92.62 63 ALA B C 1
ATOM 1713 O O . ALA B 1 63 ? 10.711 -3.982 -2.455 1 92.62 63 ALA B O 1
ATOM 1714 N N . MET B 1 64 ? 10.453 -6.191 -2.502 1 93.56 64 MET B N 1
ATOM 1715 C CA . MET B 1 64 ? 10.141 -6.297 -1.081 1 93.56 64 MET B CA 1
ATOM 1716 C C . MET B 1 64 ? 11.328 -5.871 -0.226 1 93.56 64 MET B C 1
ATOM 1718 O O . MET B 1 64 ? 11.156 -5.164 0.769 1 93.56 64 MET B O 1
ATOM 1722 N N . ALA B 1 65 ? 12.516 -6.273 -0.62 1 94.44 65 ALA B N 1
ATOM 1723 C CA . ALA B 1 65 ? 13.727 -5.918 0.121 1 94.44 65 ALA B CA 1
ATOM 1724 C C . ALA B 1 65 ? 13.961 -4.414 0.087 1 94.44 65 ALA B C 1
ATOM 1726 O O . ALA B 1 65 ? 14.211 -3.793 1.124 1 94.44 65 ALA B O 1
ATOM 1727 N N . VAL B 1 66 ? 13.891 -3.85 -1.085 1 96.56 66 VAL B N 1
ATOM 1728 C CA . VAL B 1 66 ? 14.133 -2.418 -1.235 1 96.56 66 VAL B CA 1
ATOM 1729 C C . VAL B 1 66 ? 13.078 -1.634 -0.453 1 96.56 66 VAL B C 1
ATOM 1731 O O . VAL B 1 66 ? 13.406 -0.681 0.258 1 96.56 66 VAL B O 1
ATOM 1734 N N . CYS B 1 67 ? 11.773 -2.074 -0.545 1 96.94 67 CYS B N 1
ATOM 1735 C CA . CYS B 1 67 ? 10.711 -1.414 0.208 1 96.94 67 CYS B CA 1
ATOM 1736 C C . CYS B 1 67 ? 10.969 -1.499 1.707 1 96.94 67 CYS B C 1
ATOM 1738 O O . CYS B 1 67 ? 10.758 -0.528 2.436 1 96.94 67 CYS B O 1
ATOM 1740 N N . SER B 1 68 ? 11.438 -2.662 2.156 1 97.19 68 SER B N 1
ATOM 1741 C CA . SER B 1 68 ? 11.727 -2.83 3.578 1 97.19 68 SER B CA 1
ATOM 1742 C C . SER B 1 68 ? 12.781 -1.837 4.051 1 97.19 68 SER B C 1
ATOM 1744 O O . SER B 1 68 ? 12.648 -1.236 5.117 1 97.19 68 SER B O 1
ATOM 1746 N N . ILE B 1 69 ? 13.781 -1.581 3.285 1 97.5 69 ILE B N 1
ATOM 1747 C CA . ILE B 1 69 ? 14.859 -0.664 3.643 1 97.5 69 ILE B CA 1
ATOM 1748 C C . ILE B 1 69 ? 14.328 0.769 3.67 1 97.5 69 ILE B C 1
ATOM 1750 O O . ILE B 1 69 ? 14.602 1.521 4.609 1 97.5 69 ILE B O 1
ATOM 1754 N N . LEU B 1 70 ? 13.586 1.125 2.662 1 98.06 70 LEU B N 1
ATOM 1755 C CA . LEU B 1 70 ? 13.031 2.473 2.592 1 98.06 70 LEU B CA 1
ATOM 1756 C C . LEU B 1 70 ? 12.07 2.727 3.75 1 98.06 70 LEU B C 1
ATOM 1758 O O . LEU B 1 70 ? 12.078 3.807 4.344 1 98.06 70 LEU B O 1
ATOM 1762 N N . ILE B 1 71 ? 11.258 1.708 4.07 1 98.38 71 ILE B N 1
ATOM 1763 C CA . ILE B 1 71 ? 10.312 1.832 5.172 1 98.38 71 ILE B CA 1
ATOM 1764 C C . ILE B 1 71 ? 11.07 1.972 6.492 1 98.38 71 ILE B C 1
ATOM 1766 O O . ILE B 1 71 ? 10.688 2.764 7.355 1 98.38 71 ILE B O 1
ATOM 1770 N N . PHE B 1 72 ? 12.133 1.249 6.566 1 97.12 72 PHE B N 1
ATOM 1771 C CA . PHE B 1 72 ? 12.953 1.337 7.77 1 97.12 72 PHE B CA 1
ATOM 1772 C C . PHE B 1 72 ? 13.516 2.742 7.938 1 97.12 72 PHE B C 1
ATOM 1774 O O . PHE B 1 72 ? 13.523 3.283 9.047 1 97.12 72 PHE B O 1
ATOM 1781 N N . CYS B 1 73 ? 13.969 3.316 6.879 1 97.44 73 CYS B N 1
ATOM 1782 C CA . CYS B 1 73 ? 14.477 4.684 6.914 1 97.44 73 CYS B CA 1
ATOM 1783 C C . CYS B 1 73 ? 13.383 5.66 7.32 1 97.44 73 CYS B C 1
ATOM 1785 O O . CYS B 1 73 ? 13.617 6.57 8.117 1 97.44 73 CYS B O 1
ATOM 1787 N N . LEU B 1 74 ? 12.211 5.457 6.852 1 97.75 74 LEU B N 1
ATOM 1788 C CA . LEU B 1 74 ? 11.062 6.293 7.184 1 97.75 74 LEU B CA 1
ATOM 1789 C C . LEU B 1 74 ? 10.727 6.188 8.664 1 97.75 74 LEU B C 1
ATOM 1791 O O . LEU B 1 74 ? 10.477 7.199 9.328 1 97.75 74 LEU B O 1
ATOM 1795 N N . LEU B 1 75 ? 10.742 4.977 9.211 1 97.44 75 LEU B N 1
ATOM 1796 C CA . LEU B 1 75 ? 10.43 4.738 10.609 1 97.44 75 LEU B CA 1
ATOM 1797 C C . LEU B 1 75 ? 11.453 5.398 11.523 1 97.44 75 LEU B C 1
ATOM 1799 O O . LEU B 1 75 ? 11.102 5.945 12.57 1 97.44 75 LEU B O 1
ATOM 1803 N N . ARG B 1 76 ? 12.648 5.316 11.039 1 95.81 76 ARG B N 1
ATOM 1804 C CA . ARG B 1 76 ? 13.711 5.945 11.812 1 95.81 76 ARG B CA 1
ATOM 1805 C C . ARG B 1 76 ? 13.492 7.449 11.93 1 95.81 76 ARG B C 1
ATOM 1807 O O . ARG B 1 76 ? 13.688 8.031 13 1 95.81 76 ARG B O 1
ATOM 1814 N N . ASN B 1 77 ? 13.086 8.047 10.891 1 96.56 77 ASN B N 1
ATOM 1815 C CA . ASN B 1 77 ? 12.781 9.477 10.906 1 96.56 77 ASN B CA 1
ATOM 1816 C C . ASN B 1 77 ? 11.625 9.789 11.852 1 96.56 77 ASN B C 1
ATOM 1818 O O . ASN B 1 77 ? 11.703 10.742 12.633 1 96.56 77 ASN B O 1
ATOM 1822 N N . VAL B 1 78 ? 10.617 9.016 11.836 1 95.75 78 VAL B N 1
ATOM 1823 C CA . VAL B 1 78 ? 9.422 9.258 12.633 1 95.75 78 VAL B CA 1
ATOM 1824 C C . VAL B 1 78 ? 9.75 9.062 14.117 1 95.75 78 VAL B C 1
ATOM 1826 O O . VAL B 1 78 ? 9.258 9.805 14.969 1 95.75 78 VAL B O 1
ATOM 1829 N N . LYS B 1 79 ? 10.602 8.148 14.406 1 94.19 79 LYS B N 1
ATOM 1830 C CA . LYS B 1 79 ? 11.023 7.922 15.781 1 94.19 79 LYS B CA 1
ATOM 1831 C C . LYS B 1 79 ? 11.797 9.125 16.328 1 94.19 79 LYS B C 1
ATOM 1833 O O . LYS B 1 79 ? 11.766 9.391 17.531 1 94.19 79 LYS B O 1
ATOM 1838 N N . ARG B 1 80 ? 12.383 9.844 15.438 1 94.31 80 ARG B N 1
ATOM 1839 C CA . ARG B 1 80 ? 13.133 11.039 15.812 1 94.31 80 ARG B CA 1
ATOM 1840 C C . ARG B 1 80 ? 12.242 12.281 15.789 1 94.31 80 ARG B C 1
ATOM 1842 O O . ARG B 1 80 ? 12.742 13.406 15.766 1 94.31 80 ARG B O 1
ATOM 1849 N N . LYS B 1 81 ? 10.891 12.094 15.602 1 91.94 81 LYS B N 1
ATOM 1850 C CA . LYS B 1 81 ? 9.883 13.148 15.656 1 91.94 81 LYS B CA 1
ATOM 1851 C C . LYS B 1 81 ? 9.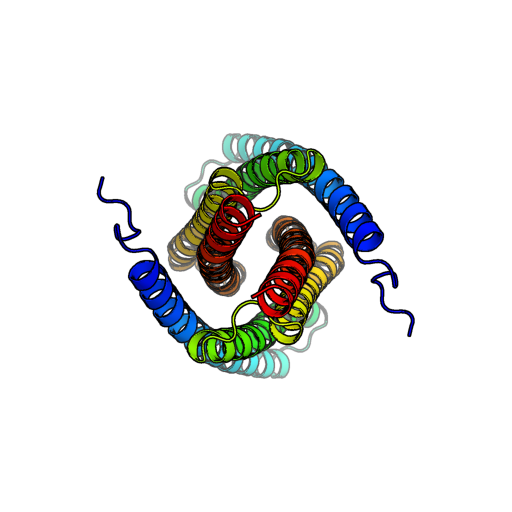93 14.023 14.406 1 91.94 81 LYS B C 1
ATOM 1853 O O . LYS B 1 81 ? 9.484 15.172 14.43 1 91.94 81 LYS B O 1
ATOM 1858 N N . LYS B 1 82 ? 10.625 13.453 13.375 1 94.19 82 LYS B N 1
ATOM 1859 C CA . LYS B 1 82 ? 10.578 14.062 12.047 1 94.19 82 LYS B CA 1
ATOM 1860 C C . LYS B 1 82 ? 9.539 13.367 11.164 1 94.19 82 LYS B C 1
ATOM 1862 O O . LYS B 1 82 ? 9.883 12.516 10.344 1 94.19 82 LYS B O 1
ATOM 1867 N N . VAL B 1 83 ? 8.406 13.875 11.336 1 95 83 VAL B N 1
ATOM 1868 C CA . VAL B 1 83 ? 7.305 13.148 10.711 1 95 83 VAL B CA 1
ATOM 1869 C C . VAL B 1 83 ? 7.031 13.727 9.328 1 95 83 VAL B C 1
ATOM 1871 O O . VAL B 1 83 ? 7.359 13.109 8.312 1 95 83 VAL B O 1
ATOM 1874 N N . PHE B 1 84 ? 6.609 14.992 9.273 1 95.25 84 PHE B N 1
ATOM 1875 C CA . PHE B 1 84 ? 6.262 15.648 8.016 1 95.25 84 PHE B CA 1
ATOM 1876 C C . PHE B 1 84 ? 7.461 16.406 7.449 1 95.25 84 PHE B C 1
ATOM 1878 O O . PHE B 1 84 ? 7.562 17.625 7.605 1 95.25 84 PHE B O 1
ATOM 1885 N N . THR B 1 85 ? 8.344 15.695 6.82 1 96.19 85 THR B N 1
ATOM 1886 C CA . THR B 1 85 ? 9.516 16.266 6.168 1 96.19 85 THR B CA 1
ATOM 1887 C C . THR B 1 85 ? 9.539 15.906 4.688 1 96.19 85 THR B C 1
ATOM 1889 O O . THR B 1 85 ? 8.906 14.938 4.266 1 96.19 85 THR B O 1
ATOM 1892 N N . LYS B 1 86 ? 10.258 16.672 3.896 1 95.81 86 LYS B N 1
ATOM 1893 C CA . LYS B 1 86 ? 10.414 16.391 2.471 1 95.81 86 LYS B CA 1
ATOM 1894 C C . LYS B 1 86 ? 11.062 15.039 2.246 1 95.81 86 LYS B C 1
ATOM 1896 O O . LYS B 1 86 ? 10.719 14.328 1.294 1 95.81 86 LYS B O 1
ATOM 1901 N N . GLU B 1 87 ? 11.938 14.695 3.141 1 96.44 87 GLU B N 1
ATOM 1902 C CA . GLU B 1 87 ? 12.602 13.398 3.062 1 96.44 87 GLU B CA 1
ATOM 1903 C C . GLU B 1 87 ? 11.602 12.25 3.174 1 96.44 87 GLU B C 1
ATOM 1905 O O . GLU B 1 87 ? 11.617 11.32 2.361 1 96.44 87 GLU B O 1
ATOM 1910 N N . ASN B 1 88 ? 10.742 12.344 4.141 1 97.25 88 ASN B N 1
ATOM 1911 C CA . ASN B 1 88 ? 9.75 11.289 4.34 1 97.25 88 ASN B CA 1
ATOM 1912 C C . ASN B 1 88 ? 8.766 11.211 3.174 1 97.25 88 ASN B C 1
ATOM 1914 O O . ASN B 1 88 ? 8.344 10.125 2.785 1 97.25 88 ASN B O 1
ATOM 1918 N N . SER B 1 89 ? 8.414 12.375 2.627 1 96.31 89 SER B N 1
ATOM 1919 C CA . SER B 1 89 ? 7.555 12.367 1.448 1 96.31 89 SER B CA 1
ATOM 1920 C C . SER B 1 89 ? 8.227 11.656 0.28 1 96.31 89 SER B C 1
ATOM 1922 O O . SER B 1 89 ? 7.586 10.859 -0.418 1 96.31 89 SER B O 1
ATOM 1924 N N . THR B 1 90 ? 9.5 11.883 0.075 1 96.44 90 THR B N 1
ATOM 1925 C CA . THR B 1 90 ? 10.266 11.273 -1.005 1 96.44 90 THR B CA 1
ATOM 1926 C C . THR B 1 90 ? 10.352 9.758 -0.813 1 96.44 90 THR B C 1
ATOM 1928 O O . THR B 1 90 ? 10.258 9 -1.779 1 96.44 90 THR B O 1
ATOM 1931 N N . LEU B 1 91 ? 10.523 9.359 0.419 1 97.75 91 LEU B N 1
ATOM 1932 C CA . LEU B 1 91 ? 10.57 7.93 0.727 1 97.75 91 LEU B CA 1
ATOM 1933 C C . LEU B 1 91 ? 9.25 7.254 0.388 1 97.75 91 LEU B C 1
ATOM 1935 O O . LEU B 1 91 ? 9.234 6.172 -0.202 1 97.75 91 LEU B 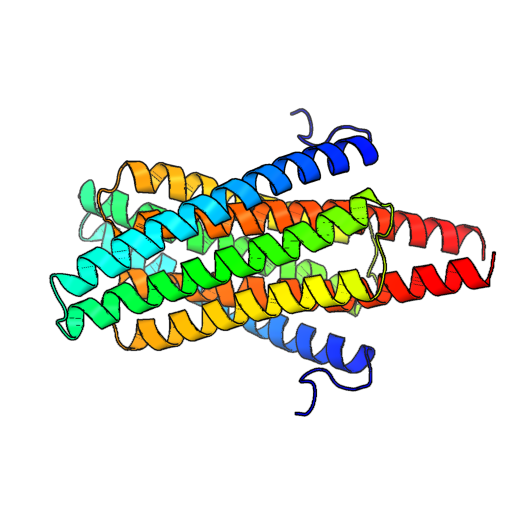O 1
ATOM 1939 N N . ILE B 1 92 ? 8.141 7.852 0.722 1 98 92 ILE B N 1
ATOM 1940 C CA . ILE B 1 92 ? 6.816 7.297 0.455 1 98 92 ILE B CA 1
ATOM 1941 C C . ILE B 1 92 ? 6.602 7.184 -1.053 1 98 92 ILE B C 1
ATOM 1943 O O . ILE B 1 92 ? 6.145 6.148 -1.544 1 98 92 ILE B O 1
ATOM 1947 N N . VAL B 1 93 ? 7.027 8.211 -1.817 1 97.12 93 VAL B N 1
ATOM 1948 C CA . VAL B 1 93 ? 6.883 8.211 -3.27 1 97.12 93 VAL B CA 1
ATOM 1949 C C . VAL B 1 93 ? 7.746 7.109 -3.875 1 97.12 93 VAL B C 1
ATOM 1951 O O . VAL B 1 93 ? 7.316 6.41 -4.797 1 97.12 93 VAL B O 1
ATOM 1954 N N . ALA B 1 94 ? 8.922 6.973 -3.324 1 97.69 94 ALA B N 1
ATOM 1955 C CA . ALA B 1 94 ? 9.82 5.926 -3.807 1 97.69 94 ALA B CA 1
ATOM 1956 C C . ALA B 1 94 ? 9.227 4.539 -3.584 1 97.69 94 ALA B C 1
ATOM 1958 O O . ALA B 1 94 ? 9.289 3.68 -4.465 1 97.69 94 ALA B O 1
ATOM 1959 N N . ILE B 1 95 ? 8.641 4.309 -2.414 1 97.81 95 ILE B N 1
ATOM 1960 C CA . ILE B 1 95 ? 8.008 3.037 -2.09 1 97.81 95 ILE B CA 1
ATOM 1961 C C . ILE B 1 95 ? 6.863 2.766 -3.068 1 97.81 95 ILE B C 1
ATOM 1963 O O . ILE B 1 95 ? 6.773 1.677 -3.641 1 97.81 95 ILE B O 1
ATOM 1967 N N . GLY B 1 96 ? 6.031 3.801 -3.312 1 97.81 96 GLY B N 1
ATOM 1968 C CA . GLY B 1 96 ? 4.961 3.658 -4.289 1 97.81 96 GLY B CA 1
ATOM 1969 C C . GLY B 1 96 ? 5.465 3.346 -5.684 1 97.81 96 GLY B C 1
ATOM 1970 O O . GLY B 1 96 ? 4.898 2.504 -6.383 1 97.81 96 GLY B O 1
ATOM 1971 N N . GLY B 1 97 ? 6.574 3.988 -6.059 1 96.75 97 GLY B N 1
ATOM 1972 C CA . GLY B 1 97 ? 7.176 3.748 -7.359 1 96.75 97 GLY B CA 1
ATOM 1973 C C . GLY B 1 97 ? 7.684 2.33 -7.531 1 96.75 97 GLY B C 1
ATOM 1974 O O . GLY B 1 97 ? 7.512 1.725 -8.594 1 96.75 97 GLY B O 1
ATOM 1975 N N . ILE B 1 98 ? 8.281 1.817 -6.5 1 96.81 98 ILE B N 1
ATOM 1976 C CA . ILE B 1 98 ? 8.82 0.462 -6.535 1 96.81 98 ILE B CA 1
ATOM 1977 C C . ILE B 1 98 ? 7.672 -0.545 -6.629 1 96.81 98 ILE B C 1
ATOM 1979 O O . ILE B 1 98 ? 7.738 -1.493 -7.418 1 96.81 98 ILE B O 1
ATOM 1983 N N . VAL B 1 99 ? 6.641 -0.368 -5.836 1 95.62 99 VAL B N 1
ATOM 1984 C CA . VAL B 1 99 ? 5.488 -1.261 -5.848 1 95.62 99 VAL B CA 1
ATOM 1985 C C . VAL B 1 99 ? 4.812 -1.211 -7.219 1 95.62 99 VAL B C 1
ATOM 1987 O O . VAL B 1 99 ? 4.438 -2.248 -7.773 1 95.62 99 VAL B O 1
ATOM 1990 N N . GLU B 1 100 ? 4.699 -0.004 -7.785 1 95.88 100 GLU B N 1
ATOM 1991 C CA . GLU B 1 100 ? 4.105 0.167 -9.109 1 95.88 100 GLU B CA 1
ATOM 1992 C C . GLU B 1 100 ? 4.926 -0.541 -10.18 1 95.88 100 GLU B C 1
ATOM 1994 O O . GLU B 1 100 ? 4.375 -1.236 -11.039 1 95.88 100 GLU B O 1
ATOM 1999 N N . LEU B 1 101 ? 6.211 -0.345 -10.109 1 95.5 101 LEU B N 1
ATOM 2000 C CA . LEU B 1 101 ? 7.105 -0.974 -11.07 1 95.5 101 LEU B CA 1
ATOM 2001 C C . LEU B 1 101 ? 7.012 -2.494 -10.992 1 95.5 101 LEU B C 1
ATOM 2003 O O . LEU B 1 101 ? 7.012 -3.178 -12.016 1 95.5 101 LEU B O 1
ATOM 2007 N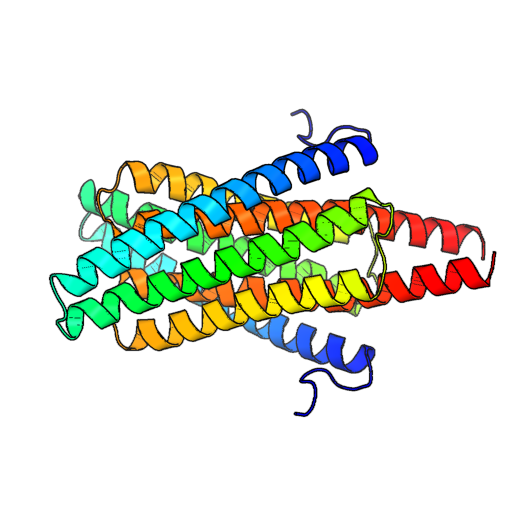 N . ASN B 1 102 ? 6.969 -2.998 -9.75 1 92 102 ASN B N 1
ATOM 2008 C CA . ASN B 1 102 ? 6.785 -4.434 -9.57 1 92 102 ASN B CA 1
ATOM 2009 C C . ASN B 1 102 ? 5.5 -4.922 -10.234 1 92 102 ASN B C 1
ATOM 2011 O O . ASN B 1 102 ? 5.5 -5.953 -10.914 1 92 102 ASN B O 1
ATOM 2015 N N . GLY B 1 103 ? 4.414 -4.191 -10.055 1 91.44 103 GLY B N 1
ATOM 2016 C CA . GLY B 1 103 ? 3.154 -4.555 -10.68 1 91.44 103 GLY B CA 1
ATOM 2017 C C . GLY B 1 103 ? 3.229 -4.57 -12.195 1 91.44 103 GLY B C 1
ATOM 2018 O O . GLY B 1 103 ? 2.742 -5.508 -12.836 1 91.44 103 GLY B O 1
ATOM 2019 N N . LEU B 1 104 ? 3.848 -3.59 -12.781 1 91.75 104 LEU B N 1
ATOM 2020 C CA . LEU B 1 104 ? 3.982 -3.494 -14.227 1 91.75 104 LEU B CA 1
ATOM 2021 C C . LEU B 1 104 ? 4.828 -4.641 -14.773 1 91.75 104 LEU B C 1
ATOM 2023 O O . LEU B 1 104 ? 4.5 -5.223 -15.805 1 91.75 104 LEU B O 1
ATOM 2027 N N . LEU B 1 105 ? 5.863 -4.984 -14.086 1 89 105 LEU B N 1
ATOM 2028 C CA . LEU B 1 105 ? 6.738 -6.07 -14.516 1 89 105 LEU B CA 1
ATOM 2029 C C . LEU B 1 105 ? 6.023 -7.414 -14.422 1 89 105 LEU B C 1
ATOM 2031 O O . LEU B 1 105 ? 6.168 -8.266 -15.305 1 89 105 LEU B O 1
ATOM 2035 N N . GLN B 1 106 ? 5.273 -7.586 -13.312 1 84.69 106 GLN B N 1
ATOM 2036 C CA . GLN B 1 106 ? 4.488 -8.805 -13.18 1 84.69 106 GLN B CA 1
ATOM 2037 C C . GLN B 1 106 ? 3.465 -8.93 -14.305 1 84.69 106 GLN B C 1
ATOM 2039 O O . GLN B 1 106 ? 3.209 -10.023 -14.805 1 84.69 106 GLN B O 1
ATOM 2044 N N . GLY B 1 107 ? 2.875 -7.812 -14.664 1 84.19 107 GLY B N 1
ATOM 2045 C CA . GLY B 1 107 ? 1.959 -7.824 -15.797 1 84.19 107 GLY B CA 1
ATOM 2046 C C . GLY B 1 107 ? 2.633 -8.18 -17.109 1 84.19 107 GLY B C 1
ATOM 2047 O O . GLY B 1 107 ? 2.076 -8.93 -17.922 1 84.19 107 GLY B O 1
ATOM 2048 N N . PHE B 1 108 ? 3.773 -7.668 -17.281 1 83.56 108 PHE B N 1
ATOM 2049 C CA . PHE B 1 108 ? 4.539 -7.922 -18.484 1 83.56 108 PHE B CA 1
ATOM 2050 C C . PHE B 1 108 ? 4.934 -9.391 -18.594 1 83.56 108 PHE B C 1
ATOM 2052 O O . PHE B 1 108 ? 4.766 -10.016 -19.641 1 83.56 108 PHE B O 1
ATOM 2059 N N . PHE B 1 109 ? 5.418 -10.016 -17.484 1 77 109 PHE B N 1
ATOM 2060 C CA . PHE B 1 109 ? 5.848 -11.414 -17.484 1 77 109 PHE B CA 1
ATOM 2061 C C . PHE B 1 109 ? 4.648 -12.352 -17.562 1 77 109 PHE B C 1
ATOM 2063 O O . PHE B 1 109 ? 4.75 -13.438 -18.141 1 77 109 PHE B O 1
ATOM 2070 N N . GLY B 1 110 ? 3.574 -11.953 -16.875 1 72 110 GLY B N 1
ATOM 2071 C CA . GLY B 1 110 ? 2.375 -12.773 -16.891 1 72 110 GLY B CA 1
ATOM 2072 C C . GLY B 1 110 ? 1.816 -12.992 -18.281 1 72 110 GLY B C 1
ATOM 2073 O O . GLY B 1 110 ? 1.182 -14.016 -18.547 1 72 110 GLY B O 1
ATOM 2074 N N . THR B 1 111 ? 2.057 -12.008 -19.156 1 66.62 111 THR B N 1
ATOM 2075 C CA . THR B 1 111 ? 1.573 -12.148 -20.531 1 66.62 111 THR B CA 1
ATOM 2076 C C . THR B 1 111 ? 2.33 -13.25 -21.25 1 66.62 111 THR B C 1
ATOM 2078 O O . THR B 1 111 ? 1.821 -13.828 -22.219 1 66.62 111 THR B O 1
ATOM 2081 N N . PHE B 1 112 ? 3.447 -13.602 -20.75 1 64.19 112 PHE B N 1
ATOM 2082 C CA . PHE B 1 112 ? 4.266 -14.586 -21.453 1 64.19 112 PHE B CA 1
ATOM 2083 C C . PHE B 1 112 ? 4.145 -15.953 -20.797 1 64.19 112 PHE B C 1
ATOM 2085 O O . PHE B 1 112 ? 4.555 -16.969 -21.375 1 64.19 112 PHE B O 1
ATOM 2092 N N . VAL B 1 113 ? 3.84 -15.859 -19.562 1 57.38 113 VAL B N 1
ATOM 2093 C CA . VAL B 1 113 ? 3.779 -17.141 -18.875 1 57.38 113 VAL B CA 1
ATOM 2094 C C . VAL B 1 113 ? 2.328 -17.609 -18.766 1 57.38 113 VAL B C 1
ATOM 2096 O O . VAL B 1 113 ? 1.44 -16.812 -18.438 1 57.38 113 VAL B O 1
ATOM 2099 N N . SER B 1 114 ? 1.935 -18.484 -19.562 1 52.41 114 SER B N 1
ATOM 2100 C CA . SER B 1 114 ? 0.604 -19.078 -19.656 1 52.41 114 SER B CA 1
ATOM 2101 C C . SER B 1 114 ? 0.088 -19.484 -18.281 1 52.41 114 SER B C 1
ATOM 2103 O O . SER B 1 114 ? -1.033 -19.984 -18.141 1 52.41 114 SER B O 1
ATOM 2105 N N . VAL B 1 115 ? 0.987 -19.391 -17.297 1 47.88 115 VAL B N 1
ATOM 2106 C CA . VAL B 1 115 ? 0.474 -20.016 -16.078 1 47.88 115 VAL B CA 1
ATOM 2107 C C . VAL B 1 115 ? -0.556 -19.094 -15.422 1 47.88 115 VAL B C 1
ATOM 2109 O O . VAL B 1 115 ? -0.29 -17.906 -15.211 1 47.88 115 VAL B O 1
ATOM 2112 N N . SER B 1 116 ? -1.835 -19.5 -15.492 1 46.44 116 SER B N 1
ATOM 2113 C CA . SER B 1 116 ? -3.084 -18.906 -15.016 1 46.44 116 SER B CA 1
ATOM 2114 C C . SER B 1 116 ? -2.881 -18.172 -13.703 1 46.44 116 SER B C 1
ATOM 2116 O O . SER B 1 116 ? -3.484 -17.109 -13.484 1 46.44 116 SER B O 1
ATOM 2118 N N . ASN B 1 117 ? -2.064 -18.75 -12.844 1 47.12 117 ASN B N 1
ATOM 2119 C CA . ASN B 1 117 ? -2.082 -18.328 -11.445 1 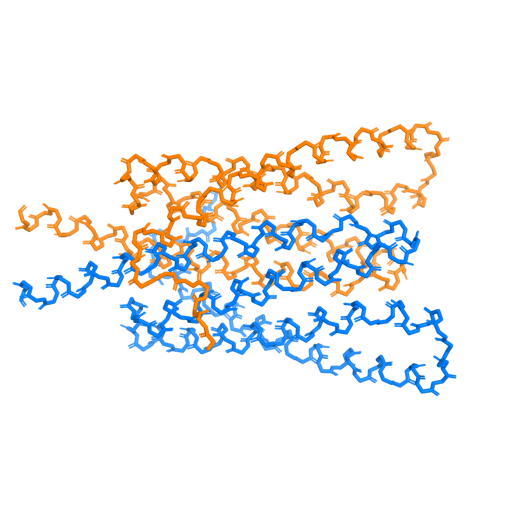47.12 117 ASN B CA 1
ATOM 2120 C C . ASN B 1 117 ? -1.399 -16.969 -11.266 1 47.12 117 ASN B C 1
ATOM 2122 O O . ASN B 1 117 ? -1.75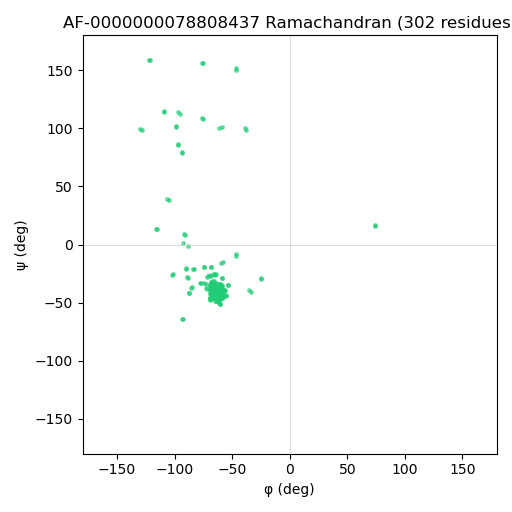1 -16.219 -10.359 1 47.12 117 ASN B O 1
ATOM 2126 N N . LEU B 1 118 ? -0.312 -16.75 -12.18 1 46.81 118 LEU B N 1
ATOM 2127 C CA . LEU B 1 118 ? 0.53 -15.562 -12.055 1 46.81 118 LEU B CA 1
ATOM 2128 C C . LEU B 1 118 ? -0.231 -14.312 -12.477 1 46.81 118 LEU B C 1
ATOM 2130 O O . LEU B 1 118 ? 0.145 -13.195 -12.109 1 46.81 118 LEU B O 1
ATOM 2134 N N . ARG B 1 119 ? -1.216 -14.57 -13.398 1 48.25 119 ARG B N 1
ATOM 2135 C CA . ARG B 1 119 ? -1.828 -13.461 -14.125 1 48.25 119 ARG B CA 1
ATOM 2136 C C . ARG B 1 119 ? -2.512 -12.492 -13.164 1 48.25 119 ARG B C 1
ATOM 2138 O O . ARG B 1 119 ? -2.562 -11.289 -13.43 1 48.25 119 ARG B O 1
ATOM 2145 N N . GLN B 1 120 ? -3.188 -13.109 -12.062 1 54.53 120 GLN B N 1
ATOM 2146 C CA . GLN B 1 120 ? -4.332 -12.352 -11.562 1 54.53 120 GLN B CA 1
ATOM 2147 C C . GLN B 1 120 ? -3.908 -11.359 -10.492 1 54.53 120 GLN B C 1
ATOM 2149 O O . GLN B 1 120 ? -4.617 -10.391 -10.219 1 54.53 120 GLN B O 1
ATOM 2154 N N . THR B 1 121 ? -2.529 -11.43 -10.234 1 64.62 121 THR B N 1
ATOM 2155 C CA . THR B 1 121 ? -2.418 -10.734 -8.953 1 64.62 121 THR B CA 1
ATOM 2156 C C . THR B 1 121 ? -1.589 -9.469 -9.102 1 64.62 121 THR B C 1
ATOM 2158 O O . THR B 1 121 ? -1.462 -8.688 -8.148 1 64.62 121 THR B O 1
ATOM 2161 N N . TYR B 1 122 ? -1.42 -9.164 -10.516 1 82.62 122 TYR B N 1
ATOM 2162 C CA . TYR B 1 122 ? -0.524 -8.016 -10.609 1 82.62 122 TYR B CA 1
ATOM 2163 C C . TYR B 1 122 ? -1.293 -6.711 -10.445 1 82.62 122 TYR B C 1
ATOM 2165 O O . TYR B 1 122 ? -0.719 -5.691 -10.055 1 82.62 122 TYR B O 1
ATOM 2173 N N . LEU B 1 123 ? -2.621 -6.73 -10.68 1 86.69 123 LEU B N 1
ATOM 2174 C CA . LEU B 1 123 ? -3.432 -5.52 -10.664 1 86.69 123 LEU B CA 1
ATOM 2175 C C . LEU B 1 123 ? -3.48 -4.914 -9.266 1 86.69 123 LEU B C 1
ATOM 2177 O O . LEU B 1 123 ? -3.549 -3.691 -9.109 1 86.69 123 LEU B O 1
ATOM 2181 N N . ILE B 1 124 ? -3.41 -5.781 -8.312 1 88.56 124 ILE B N 1
ATOM 2182 C CA . ILE B 1 124 ? -3.461 -5.262 -6.949 1 88.56 124 ILE B CA 1
ATOM 2183 C C . ILE B 1 124 ? -2.191 -4.469 -6.648 1 88.56 124 ILE B C 1
ATOM 2185 O O . ILE B 1 124 ? -2.234 -3.461 -5.941 1 88.56 124 ILE B O 1
ATOM 2189 N N . TYR B 1 125 ? -1.069 -4.875 -7.25 1 91.56 125 TYR B N 1
ATOM 2190 C CA . TYR B 1 125 ? 0.175 -4.133 -7.074 1 91.56 125 TYR B CA 1
ATOM 2191 C C . TYR B 1 125 ? 0.104 -2.777 -7.77 1 91.56 125 TYR B C 1
ATOM 2193 O O . TYR B 1 125 ? 0.594 -1.777 -7.238 1 91.56 125 TYR B O 1
ATOM 2201 N N . ILE B 1 126 ? -0.52 -2.785 -8.914 1 93.56 126 ILE B N 1
ATOM 2202 C CA . ILE B 1 126 ? -0.676 -1.539 -9.656 1 93.56 126 ILE B CA 1
ATOM 2203 C C . ILE B 1 126 ? -1.58 -0.584 -8.875 1 93.56 126 ILE B C 1
ATOM 2205 O O . ILE B 1 126 ? -1.262 0.598 -8.727 1 93.56 126 ILE B O 1
ATOM 2209 N N . LEU B 1 127 ? -2.619 -1.146 -8.367 1 95.94 127 LEU B N 1
ATOM 2210 C CA . LEU B 1 127 ? -3.557 -0.347 -7.586 1 95.94 127 LEU B CA 1
ATOM 2211 C C . LEU B 1 127 ? -2.873 0.242 -6.355 1 95.94 127 LEU B C 1
ATOM 2213 O O . LEU B 1 127 ? -2.938 1.451 -6.125 1 95.94 127 LEU B O 1
ATOM 2217 N N . LEU B 1 128 ? -2.186 -0.619 -5.621 1 96.25 128 LEU B N 1
ATOM 2218 C CA . LEU B 1 128 ? -1.563 -0.188 -4.375 1 96.25 128 LEU B CA 1
ATOM 2219 C C . LEU B 1 128 ? -0.396 0.754 -4.648 1 96.25 128 LEU B C 1
ATOM 2221 O O . LEU B 1 128 ? -0.151 1.686 -3.879 1 96.25 128 LEU B O 1
ATOM 2225 N N . GLY B 1 129 ? 0.32 0.497 -5.742 1 97.5 129 GLY B N 1
ATOM 2226 C CA . GLY B 1 129 ? 1.426 1.368 -6.109 1 97.5 129 GLY B CA 1
ATOM 2227 C C . GLY B 1 129 ? 0.997 2.799 -6.371 1 97.5 129 GLY B C 1
ATOM 2228 O O . GLY B 1 129 ? 1.539 3.734 -5.777 1 97.5 129 GLY B O 1
ATOM 2229 N N . VAL B 1 130 ? -0.001 2.988 -7.195 1 96.31 130 VAL B N 1
ATOM 2230 C CA . VAL B 1 130 ? -0.483 4.328 -7.508 1 96.31 130 VAL B CA 1
ATOM 2231 C C . VAL B 1 130 ? -1.135 4.945 -6.273 1 96.31 130 VAL B C 1
ATOM 2233 O O . VAL B 1 130 ? -1.058 6.16 -6.062 1 96.31 130 VAL B O 1
ATOM 2236 N N . PHE B 1 131 ? -1.771 4.137 -5.477 1 98.12 131 PHE B N 1
ATOM 2237 C CA . PHE B 1 131 ? -2.363 4.629 -4.238 1 98.12 131 PHE B CA 1
ATOM 2238 C C . PHE B 1 131 ? -1.292 5.203 -3.316 1 98.12 131 PHE B C 1
ATOM 2240 O O . PHE B 1 131 ? -1.465 6.285 -2.754 1 98.12 131 PHE B O 1
ATOM 2247 N N . ILE B 1 132 ? -0.194 4.473 -3.125 1 98.06 132 ILE B N 1
ATOM 2248 C CA . ILE B 1 132 ? 0.876 4.945 -2.254 1 98.06 132 ILE B CA 1
ATOM 2249 C C . ILE B 1 132 ? 1.516 6.195 -2.852 1 98.06 132 ILE B C 1
ATOM 2251 O O . ILE B 1 132 ? 1.881 7.121 -2.123 1 98.06 132 ILE B O 1
ATOM 2255 N N . LEU B 1 133 ? 1.633 6.273 -4.195 1 97.19 133 LEU B N 1
ATOM 2256 C CA . LEU B 1 133 ? 2.096 7.496 -4.844 1 97.19 133 LEU B CA 1
ATOM 2257 C C . LEU B 1 133 ? 1.164 8.664 -4.535 1 97.19 133 LEU B C 1
ATOM 2259 O O . LEU B 1 133 ? 1.622 9.781 -4.273 1 97.19 133 LEU B O 1
ATOM 2263 N N . PHE B 1 134 ? -0.111 8.383 -4.59 1 97.69 134 PHE B N 1
ATOM 2264 C CA . PHE B 1 134 ? -1.108 9.383 -4.23 1 97.69 134 PHE B CA 1
ATOM 2265 C C . PHE B 1 134 ? -0.905 9.859 -2.797 1 97.69 134 PHE B C 1
ATOM 2267 O O . PHE B 1 134 ? -0.94 11.062 -2.525 1 97.69 134 PHE B O 1
ATOM 2274 N N . ILE B 1 135 ? -0.696 8.898 -1.858 1 97.5 135 ILE B N 1
ATOM 2275 C CA . ILE B 1 135 ? -0.447 9.242 -0.464 1 97.5 135 ILE B CA 1
ATOM 2276 C C . ILE B 1 135 ? 0.802 10.117 -0.365 1 97.5 135 ILE B C 1
ATOM 2278 O O . ILE B 1 135 ? 0.85 11.055 0.437 1 97.5 135 ILE B O 1
ATOM 2282 N N . GLY B 1 136 ? 1.847 9.734 -1.182 1 97.31 136 GLY B N 1
ATOM 2283 C CA . GLY B 1 136 ? 3.041 10.562 -1.209 1 97.31 136 GLY B CA 1
ATOM 2284 C C . GLY B 1 136 ? 2.76 12.008 -1.59 1 97.31 136 GLY B C 1
ATOM 2285 O O . GLY B 1 136 ? 3.307 12.93 -0.987 1 97.31 136 GLY B O 1
ATOM 2286 N N . CYS B 1 137 ? 1.906 12.234 -2.523 1 95.25 137 CYS B N 1
ATOM 2287 C CA . CYS B 1 137 ? 1.523 13.57 -2.953 1 95.25 137 CYS B CA 1
ATOM 2288 C C . CYS B 1 137 ? 0.762 14.297 -1.853 1 95.25 137 CYS B C 1
ATOM 2290 O O . CYS B 1 137 ? 1.012 15.477 -1.595 1 95.25 137 CYS B O 1
ATOM 2292 N N . VAL B 1 138 ? -0.129 13.602 -1.226 1 95.81 138 VAL B N 1
ATOM 2293 C CA . VAL B 1 138 ? -0.9 14.18 -0.129 1 95.81 138 VAL B CA 1
ATOM 2294 C C . VAL B 1 138 ? 0.029 14.523 1.032 1 95.81 138 VAL B C 1
ATOM 2296 O O . VAL B 1 138 ? -0.154 15.547 1.701 1 95.81 138 VAL B O 1
ATOM 2299 N N . PHE B 1 139 ? 1.002 13.695 1.267 1 96.06 139 PHE B N 1
ATOM 2300 C CA . PHE B 1 139 ? 1.965 13.914 2.338 1 96.06 139 PHE B CA 1
ATOM 2301 C C . PHE B 1 139 ? 2.725 15.219 2.121 1 96.06 139 PHE B C 1
ATOM 2303 O O . PHE B 1 139 ? 3.055 15.922 3.08 1 96.06 139 PHE B O 1
ATOM 2310 N N . LYS B 1 140 ? 2.988 15.57 0.875 1 95.06 140 LYS B N 1
ATOM 2311 C CA . LYS B 1 140 ? 3.643 16.844 0.564 1 95.06 140 LYS B CA 1
ATOM 2312 C C . LYS B 1 140 ? 2.803 18.016 1.037 1 95.06 140 LYS B C 1
ATOM 2314 O O . LYS B 1 140 ? 3.346 19.047 1.468 1 95.06 140 LYS B O 1
ATOM 2319 N N . ILE B 1 141 ? 1.492 17.859 0.952 1 93.31 141 ILE B N 1
ATOM 2320 C CA . ILE B 1 141 ? 0.597 18.891 1.475 1 93.31 141 ILE B CA 1
ATOM 2321 C C . ILE B 1 141 ? 0.787 19.016 2.984 1 93.31 141 ILE B C 1
ATOM 2323 O O . ILE B 1 141 ? 0.83 20.125 3.516 1 93.31 141 ILE B O 1
ATOM 2327 N N . GLY B 1 142 ? 0.899 17.906 3.605 1 92.69 142 GLY B N 1
ATOM 2328 C CA . GLY B 1 142 ? 1.161 17.922 5.035 1 92.69 142 GLY B CA 1
ATOM 2329 C C . GLY B 1 142 ? 2.48 18.578 5.395 1 92.69 142 GLY B C 1
ATOM 2330 O O . GLY B 1 142 ? 2.566 19.312 6.383 1 92.69 142 GLY B O 1
ATOM 2331 N N . VAL B 1 143 ? 3.463 18.375 4.648 1 94.31 143 VAL B N 1
ATOM 2332 C CA . VAL B 1 143 ? 4.777 18.969 4.879 1 94.31 143 VAL B CA 1
ATOM 2333 C C . VAL B 1 143 ? 4.676 20.484 4.777 1 94.31 143 VAL B C 1
ATOM 2335 O O . VAL B 1 143 ? 5.207 21.203 5.625 1 94.31 143 VAL B O 1
ATOM 2338 N N . ARG B 1 144 ? 3.996 20.938 3.779 1 91.81 144 ARG B N 1
ATOM 2339 C CA . ARG B 1 144 ? 3.814 22.375 3.59 1 91.81 144 ARG B CA 1
ATOM 2340 C C . ARG B 1 144 ? 3.041 22.984 4.75 1 91.81 144 ARG B C 1
ATOM 2342 O O . ARG B 1 144 ? 3.377 24.078 5.223 1 91.81 144 ARG B O 1
ATOM 2349 N N . MET B 1 145 ? 2.031 22.328 5.16 1 89.88 145 MET B N 1
ATOM 2350 C CA . MET B 1 145 ? 1.242 22.781 6.301 1 89.88 145 MET B CA 1
ATOM 2351 C C . MET B 1 145 ? 2.111 22.922 7.547 1 89.88 145 MET B C 1
ATOM 2353 O O . MET B 1 145 ? 1.99 23.891 8.297 1 89.88 145 MET B O 1
ATOM 2357 N N . LYS B 1 146 ? 2.914 21.953 7.719 1 90.94 146 LYS B N 1
ATOM 2358 C CA . LYS B 1 146 ? 3.807 21.984 8.875 1 90.94 146 LYS B CA 1
ATOM 2359 C C . LYS B 1 146 ? 4.789 23.141 8.781 1 90.94 146 LYS B C 1
ATOM 2361 O O . LYS B 1 146 ? 5.027 23.844 9.773 1 90.94 146 LYS B O 1
ATOM 2366 N N . GLU B 1 147 ? 5.363 23.344 7.633 1 89.94 147 GLU B N 1
ATOM 2367 C CA . GLU B 1 147 ? 6.289 24.453 7.418 1 89.94 147 GLU B CA 1
ATOM 2368 C C . GLU B 1 147 ? 5.602 25.797 7.641 1 89.94 147 GLU B C 1
ATOM 2370 O O . GLU B 1 147 ? 6.191 26.719 8.227 1 89.94 147 GLU B O 1
ATOM 2375 N N . GLU B 1 148 ? 4.375 25.938 7.188 1 85.31 148 GLU B N 1
ATOM 2376 C CA . GLU B 1 148 ? 3.609 27.172 7.383 1 85.31 148 GLU B CA 1
ATOM 2377 C C . GLU B 1 148 ? 3.311 27.406 8.859 1 85.31 148 GLU B C 1
ATOM 2379 O O . GLU B 1 148 ? 3.312 28.547 9.328 1 85.31 148 GLU B O 1
ATOM 2384 N N . GLN B 1 149 ? 3.045 26.438 9.555 1 83.12 149 GLN B N 1
ATOM 2385 C CA . GLN B 1 149 ? 2.783 26.547 10.984 1 83.12 149 GLN B CA 1
ATOM 2386 C C . GLN B 1 149 ? 4.035 26.984 11.742 1 83.12 149 GLN B C 1
ATOM 2388 O O . GLN B 1 149 ? 3.947 27.75 12.703 1 83.12 149 GLN B O 1
ATOM 2393 N N . GLU B 1 150 ? 5.191 26.469 11.359 1 83.25 150 GLU B N 1
ATOM 2394 C CA . GLU B 1 150 ? 6.449 26.828 12.008 1 83.25 150 GLU B CA 1
ATOM 2395 C C . GLU B 1 150 ? 6.84 28.266 11.703 1 83.25 150 GLU B C 1
ATOM 2397 O O . GLU B 1 150 ? 7.539 28.906 12.492 1 83.25 150 GLU B O 1
ATOM 2402 N N . LEU B 1 151 ? 6.375 28.734 10.586 1 78.62 151 LEU B N 1
ATOM 2403 C CA . LEU B 1 151 ? 6.668 30.109 10.211 1 78.62 151 LEU B CA 1
ATOM 2404 C C . LEU B 1 151 ? 5.789 31.078 10.984 1 78.62 151 LEU B C 1
ATOM 2406 O O . LEU B 1 151 ? 6.125 32.25 11.117 1 78.62 151 LEU B O 1
ATOM 2410 N N . THR B 1 152 ? 4.574 30.703 11.305 1 72.06 152 THR B N 1
ATOM 2411 C CA . THR B 1 152 ? 3.643 31.609 11.969 1 72.06 152 THR B CA 1
ATOM 2412 C C . THR B 1 152 ? 3.848 31.578 13.477 1 72.06 152 THR B C 1
ATOM 2414 O O . THR B 1 152 ? 3.533 32.562 14.164 1 72.06 152 THR B O 1
ATOM 2417 N N . ILE B 1 153 ? 4.113 30.516 14.023 1 60.28 153 ILE B N 1
ATOM 2418 C CA . ILE B 1 153 ? 4.34 30.516 15.461 1 60.28 153 ILE B CA 1
ATOM 2419 C C . ILE B 1 153 ? 5.77 30.938 15.766 1 60.28 153 ILE B C 1
ATOM 2421 O O . ILE B 1 153 ? 6.707 30.531 15.07 1 60.28 153 ILE B O 1
#

pLDDT: mean 84.55, std 15.63, range [23.58, 98.38]

Sequence (306 aa):
MKSLFSKDPKQELEVVMTCLMFICFCCLLISFIQNAMLCFDLGKDDTDDFLWIMLPQSVTLLAMAVCSILIFCLLRNVKRKKVFTKENSTLIVAIGGIVELNGLLQGFFGTFVSVSNLRQTYLIYILLGVFILFIGCVFKIGVRMKEEQELTIMKSLFSKDPKQELEVVMTCLMFICFCCLLISFIQNAMLCFDLGKDDTDDFLWIMLPQSVTLLAMAVCSILIFCLLRNVKRKKVFTKENSTLIVAIGGIVELNGLLQGFFGTFVSVSNLRQTYLIYILLGVFILFIGCVFKIGVRMKEEQELTI

Secondary structure (DSSP, 8-state):
---SS-S-HHHHHHHHHHHHHHHHHHHHHHHHHHHHHHHHHHHH---HHHHHHHHHHHHHHHHHHHHHHHHHHHHHHHHTT--S-HHHHHHHHHHHHHHHHHHHHHHHHHTT---HHHHTTHHHHHHHHHHHHHHHHHHHHHHHHHHHHHHH-/---SS-S-HHHHHHHHHHHHHHHHHHHHHHHHHHHHHHHHHHHH---HHHHHHHHHHHHHHHHHHHHHHHHHHHHHHHHTT--S-HHHHHHHHHHHHHHHHHHHHHHHHHTT---HHHHTTHHHHHHHHHHHHHHHHHHHHHHHHHHHHHHH-